Protein AF-A0A6I9NAA8-F1 (afdb_monomer)

Sequence (314 aa):
DLSTSPPSAEHFFQFVTSAYVTLFAVTACGLDSVDQRPSDFPHQASAQMDWLRDLAHRLVDLVWMPPSQEDINMAAAAAAAEQSDGEKRNIFPFCYCREEKPGERLVRCCSNLCPRIWFHESCVQTRTLSDQDQDQDRFCGPDCGSDGTYAYCQCKERRGGQMVQCGLMERCRKHEWYHRACLTDAQQSNNQHTTWFCSSSCSMGGGGEEDFLLNYTKTVLWEGLNHLARRDAIQEGDGDAMTDFWRTDMVLLWSREHLQLFNSSHQLITGIEGFYPERVRQDMKWNRVLNLQGTSGGNVSLDLLTELMINEFK

Structure (mmCIF, N/CA/C/O backbone):
data_AF-A0A6I9NAA8-F1
#
_entry.id   AF-A0A6I9NAA8-F1
#
loop_
_atom_site.group_PDB
_atom_site.id
_atom_site.type_symbol
_atom_site.label_atom_id
_atom_site.label_alt_id
_atom_site.label_comp_id
_atom_site.label_asym_id
_atom_site.label_entity_id
_atom_site.label_seq_id
_atom_site.pdbx_PDB_ins_code
_atom_site.Cartn_x
_atom_site.Cartn_y
_atom_site.Cartn_z
_atom_site.occupancy
_atom_site.B_iso_or_equiv
_atom_site.auth_seq_id
_atom_site.auth_comp_id
_atom_site.auth_asym_id
_atom_site.auth_atom_id
_atom_site.pdbx_PDB_model_num
ATOM 1 N N . ASP A 1 1 ? -5.771 44.738 6.437 1.00 38.62 1 ASP A N 1
ATOM 2 C CA . ASP A 1 1 ? -6.319 43.475 6.965 1.00 38.62 1 ASP A CA 1
ATOM 3 C C . ASP A 1 1 ? -5.882 42.279 6.139 1.00 38.62 1 ASP A C 1
ATOM 5 O O . ASP A 1 1 ? -6.562 41.894 5.204 1.00 38.62 1 ASP A O 1
ATOM 9 N N . LEU A 1 2 ? -4.717 41.713 6.458 1.00 43.72 2 LEU A N 1
ATOM 10 C CA . LEU A 1 2 ? -4.269 40.405 5.965 1.00 43.72 2 LEU A CA 1
ATOM 11 C C . LEU A 1 2 ? -3.612 39.685 7.144 1.00 43.72 2 LEU A C 1
ATOM 13 O O . LEU A 1 2 ? -2.396 39.594 7.260 1.00 43.72 2 LEU A O 1
ATOM 17 N N . SER A 1 3 ? -4.456 39.239 8.070 1.00 41.41 3 SER A N 1
ATOM 18 C CA . SER A 1 3 ? -4.092 38.240 9.069 1.00 41.41 3 SER A CA 1
ATOM 19 C C . SER A 1 3 ? -4.252 36.864 8.423 1.00 41.41 3 SER A C 1
ATOM 21 O O . SER A 1 3 ? -5.207 36.147 8.711 1.00 41.41 3 SER A O 1
ATOM 23 N N . THR A 1 4 ? -3.367 36.504 7.496 1.00 47.28 4 THR A N 1
ATOM 24 C CA . THR A 1 4 ? -3.248 35.104 7.081 1.00 47.28 4 THR A CA 1
ATOM 25 C C . THR A 1 4 ? -2.377 34.419 8.117 1.00 47.28 4 THR A C 1
ATOM 27 O O . THR A 1 4 ? -1.154 34.580 8.112 1.00 47.28 4 THR A O 1
ATOM 30 N N . SER A 1 5 ? -3.013 33.698 9.038 1.00 50.47 5 SER A N 1
ATOM 31 C CA . SER A 1 5 ? -2.327 32.664 9.804 1.00 50.47 5 SER A CA 1
ATOM 32 C C . SER A 1 5 ? -1.532 31.782 8.831 1.00 50.47 5 SER A C 1
ATOM 34 O O . SER A 1 5 ? -1.990 31.552 7.705 1.00 50.47 5 SER A O 1
ATOM 36 N N . PRO A 1 6 ? -0.330 31.315 9.210 1.00 50.69 6 PRO A N 1
ATOM 37 C CA . PRO A 1 6 ? 0.402 30.378 8.371 1.00 50.69 6 PRO A CA 1
ATOM 38 C C . PRO A 1 6 ? -0.511 29.183 8.055 1.00 50.69 6 PRO A C 1
ATOM 40 O O . PRO A 1 6 ? -1.273 28.766 8.936 1.00 50.69 6 PRO A O 1
ATOM 43 N N . PRO A 1 7 ? -0.484 28.646 6.819 1.00 60.38 7 PRO A N 1
ATOM 44 C CA . PRO A 1 7 ? -1.253 27.453 6.504 1.00 60.38 7 PRO A CA 1
ATOM 45 C C . PRO A 1 7 ? -0.892 26.375 7.524 1.00 60.38 7 PRO A C 1
ATOM 47 O O . PRO A 1 7 ? 0.287 26.129 7.784 1.00 60.38 7 PRO A O 1
ATOM 50 N N . SER A 1 8 ? -1.910 25.770 8.142 1.00 72.81 8 SER A N 1
ATOM 51 C CA . SER A 1 8 ? -1.703 24.663 9.078 1.00 72.81 8 SER A CA 1
ATOM 52 C C . SER A 1 8 ? -0.835 23.588 8.417 1.00 72.81 8 SER A C 1
ATOM 54 O O . SER A 1 8 ? -0.935 23.398 7.200 1.00 72.81 8 SER A O 1
ATOM 56 N N . ALA A 1 9 ? -0.047 22.850 9.200 1.00 72.06 9 ALA A N 1
ATOM 57 C CA . ALA A 1 9 ? 0.767 21.748 8.683 1.00 72.06 9 ALA A CA 1
ATOM 58 C C . ALA A 1 9 ? -0.052 20.779 7.804 1.00 72.06 9 ALA A C 1
ATOM 60 O O . ALA A 1 9 ? 0.432 20.327 6.771 1.00 72.06 9 ALA A O 1
ATOM 61 N N . GLU A 1 10 ? -1.323 20.549 8.145 1.00 72.06 10 GLU A N 1
ATOM 62 C CA . GLU A 1 10 ? -2.244 19.723 7.360 1.00 72.06 10 GLU A CA 1
ATOM 63 C C . GLU A 1 10 ? -2.454 20.243 5.925 1.00 72.06 10 GLU A C 1
ATOM 65 O O . GLU A 1 10 ? -2.307 19.489 4.963 1.00 72.06 10 GLU A O 1
ATOM 70 N N . HIS A 1 11 ? -2.739 21.538 5.757 1.00 78.81 11 HIS A N 1
ATOM 71 C CA . HIS A 1 11 ? -2.879 22.167 4.437 1.00 78.81 11 HIS A CA 1
ATOM 72 C C . HIS A 1 11 ? -1.606 22.043 3.597 1.00 78.81 11 HIS A C 1
ATOM 74 O O . HIS A 1 11 ? -1.681 21.805 2.390 1.00 78.81 11 HIS A O 1
ATOM 80 N N . PHE A 1 12 ? -0.440 22.175 4.230 1.00 80.44 12 PHE A N 1
ATOM 81 C CA . PHE A 1 12 ? 0.835 21.983 3.550 1.00 80.44 12 PHE A CA 1
ATOM 82 C C . PHE A 1 12 ? 0.994 20.538 3.057 1.00 80.44 12 PHE A C 1
ATOM 84 O O . PHE A 1 12 ? 1.295 20.328 1.883 1.00 80.44 12 PHE A O 1
ATOM 91 N N . PHE A 1 13 ? 0.715 19.541 3.903 1.00 80.56 13 PHE A N 1
ATOM 92 C CA . PHE A 1 13 ? 0.798 18.132 3.510 1.00 80.56 13 PHE A CA 1
ATOM 93 C C . PHE A 1 13 ? -0.169 17.778 2.379 1.00 80.56 13 PHE A C 1
ATOM 95 O O . PHE A 1 13 ? 0.237 17.121 1.420 1.00 80.56 13 PHE A O 1
ATOM 102 N N . GLN A 1 14 ? -1.417 18.249 2.427 1.00 85.94 14 GLN A N 1
ATOM 103 C CA . GLN A 1 14 ? -2.390 18.019 1.352 1.00 85.94 14 GLN A CA 1
ATOM 104 C C . GLN A 1 14 ? -1.929 18.621 0.020 1.00 85.94 14 GLN A C 1
ATOM 106 O O . GLN A 1 14 ? -2.015 17.967 -1.025 1.00 85.94 14 GLN A O 1
ATOM 111 N N . PHE A 1 15 ? -1.412 19.851 0.058 1.00 88.44 15 PHE A N 1
ATOM 112 C CA . PHE A 1 15 ? -0.891 20.531 -1.123 1.00 88.44 15 PHE A CA 1
ATOM 113 C C . PHE A 1 15 ? 0.292 19.769 -1.730 1.00 88.44 15 PHE A C 1
ATOM 115 O O . PHE A 1 15 ? 0.270 19.444 -2.917 1.00 88.44 15 PHE A O 1
ATOM 122 N N . VAL A 1 16 ? 1.291 19.431 -0.911 1.00 89.06 16 VAL A N 1
ATOM 123 C CA . VAL A 1 16 ? 2.499 18.719 -1.355 1.00 89.06 16 VAL A CA 1
ATOM 124 C C . VAL A 1 16 ? 2.153 17.338 -1.916 1.00 89.06 16 VAL A C 1
ATOM 126 O O . VAL A 1 16 ? 2.654 16.964 -2.975 1.00 89.06 16 VAL A O 1
ATOM 129 N N . THR A 1 17 ? 1.246 16.611 -1.260 1.00 91.62 17 THR A N 1
ATOM 130 C CA . THR A 1 17 ? 0.753 15.306 -1.730 1.00 91.62 17 THR A CA 1
ATOM 131 C C . THR A 1 17 ? 0.116 15.438 -3.110 1.00 91.62 17 THR A C 1
ATOM 133 O O . THR A 1 17 ? 0.511 14.741 -4.041 1.00 91.62 17 THR A O 1
ATOM 136 N N . SER A 1 18 ? -0.806 16.389 -3.278 1.00 91.44 18 SER A N 1
ATOM 137 C CA . SER A 1 18 ? -1.503 16.617 -4.552 1.00 91.44 18 SER A CA 1
ATOM 138 C C . SER A 1 18 ? -0.539 17.018 -5.673 1.00 91.44 18 SER A C 1
ATOM 140 O O . SER A 1 18 ? -0.644 16.520 -6.797 1.00 91.44 18 SER A O 1
ATOM 142 N N . ALA A 1 19 ? 0.435 17.880 -5.364 1.00 90.75 19 ALA A N 1
ATOM 143 C CA . ALA A 1 19 ? 1.457 18.310 -6.311 1.00 90.75 19 ALA A CA 1
ATOM 144 C C . ALA A 1 19 ? 2.324 17.132 -6.783 1.00 90.75 19 ALA A C 1
ATOM 146 O O . ALA A 1 19 ? 2.513 16.959 -7.988 1.00 90.75 19 ALA A O 1
ATOM 147 N N . TYR A 1 20 ? 2.800 16.285 -5.865 1.00 91.75 20 TYR A N 1
ATOM 148 C CA . TYR A 1 20 ? 3.614 15.129 -6.237 1.00 91.75 20 TYR A CA 1
ATOM 149 C C . TYR A 1 20 ? 2.817 14.046 -6.966 1.00 91.75 20 TYR A C 1
ATOM 151 O O . TYR A 1 20 ? 3.324 13.521 -7.954 1.00 91.75 20 TYR A O 1
ATOM 159 N N . VAL A 1 21 ? 1.573 13.748 -6.566 1.00 92.50 21 VAL A N 1
ATOM 160 C CA . VAL A 1 21 ? 0.697 12.833 -7.329 1.00 92.50 21 VAL A CA 1
ATOM 161 C C . VAL A 1 21 ? 0.557 13.316 -8.769 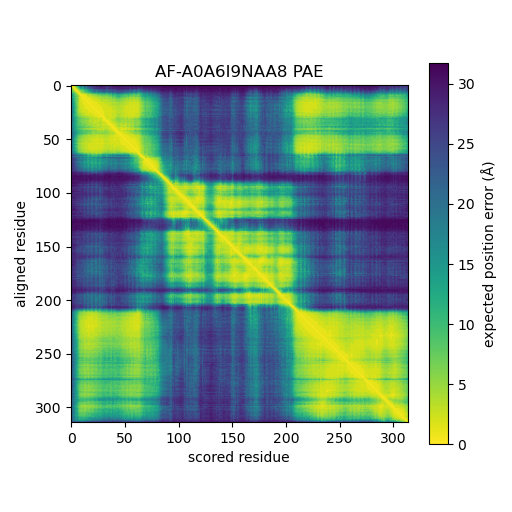1.00 92.50 21 VAL A C 1
ATOM 163 O O . VAL A 1 21 ? 0.739 12.534 -9.699 1.00 92.50 21 VAL A O 1
ATOM 166 N N . THR A 1 22 ? 0.293 14.611 -8.954 1.00 91.62 22 THR A N 1
ATOM 167 C CA . THR A 1 22 ? 0.149 15.217 -10.283 1.00 91.62 22 THR A CA 1
ATOM 168 C C . THR A 1 22 ? 1.438 15.090 -11.090 1.00 91.62 22 THR A C 1
ATOM 170 O O . THR A 1 22 ? 1.409 14.636 -12.232 1.00 91.62 22 THR A O 1
ATOM 173 N N . LEU A 1 23 ? 2.583 15.430 -10.490 1.00 90.12 23 LEU A N 1
ATOM 174 C CA . LEU A 1 23 ? 3.886 15.333 -11.145 1.00 90.12 23 LEU A CA 1
ATOM 175 C C . LEU A 1 23 ? 4.210 13.894 -11.569 1.00 90.12 23 LEU A C 1
ATOM 177 O O . LEU A 1 23 ? 4.634 13.662 -12.704 1.00 90.12 23 LEU A O 1
ATOM 181 N N . PHE A 1 24 ? 3.987 12.917 -10.687 1.00 88.06 24 PHE A N 1
ATOM 182 C CA . PHE A 1 24 ? 4.217 11.514 -11.016 1.00 88.06 24 PHE A CA 1
ATOM 183 C C . PHE A 1 24 ? 3.233 11.002 -12.068 1.00 88.06 24 PHE A C 1
ATOM 185 O O . PHE A 1 24 ? 3.651 10.246 -12.940 1.00 88.06 24 PHE A O 1
ATOM 192 N N . ALA A 1 25 ? 1.968 11.431 -12.047 1.00 90.81 25 ALA A N 1
ATOM 193 C CA . ALA A 1 25 ? 0.978 11.068 -13.060 1.00 90.81 25 ALA A CA 1
ATOM 194 C C . ALA A 1 25 ? 1.369 11.589 -14.451 1.00 90.81 25 ALA A C 1
ATOM 196 O O . ALA A 1 25 ? 1.391 10.814 -15.408 1.00 90.81 25 ALA A O 1
ATOM 197 N N . VAL A 1 26 ? 1.742 12.870 -14.546 1.00 90.19 26 VAL A N 1
ATOM 198 C CA . VAL A 1 26 ? 2.251 13.510 -15.772 1.00 90.19 26 VAL A CA 1
ATOM 199 C C . VAL A 1 26 ? 3.464 12.748 -16.301 1.00 90.19 26 VAL A C 1
ATOM 201 O O . VAL A 1 26 ? 3.481 12.336 -17.459 1.00 90.19 26 VAL A O 1
ATOM 204 N N . THR A 1 27 ? 4.430 12.464 -15.425 1.00 87.25 27 THR A N 1
ATOM 205 C CA . THR A 1 27 ? 5.656 11.738 -15.787 1.00 87.25 27 THR A CA 1
ATOM 206 C C . THR A 1 27 ? 5.359 10.304 -16.239 1.00 87.25 27 THR A C 1
ATOM 208 O O . THR A 1 27 ? 5.869 9.858 -17.264 1.00 87.25 27 THR A O 1
ATOM 211 N N . ALA A 1 28 ? 4.508 9.571 -15.513 1.00 85.50 28 ALA A N 1
ATOM 212 C CA . ALA A 1 28 ? 4.151 8.184 -15.822 1.00 85.50 28 ALA A CA 1
ATOM 213 C C . ALA A 1 28 ? 3.353 8.047 -17.127 1.00 85.50 28 ALA A C 1
ATOM 215 O O . ALA A 1 28 ? 3.417 7.002 -17.777 1.00 85.50 28 ALA A O 1
ATOM 216 N N . CYS A 1 29 ? 2.617 9.092 -17.510 1.00 87.50 29 CYS A N 1
ATOM 217 C CA . CYS A 1 29 ? 1.882 9.159 -18.770 1.00 87.50 29 CYS A CA 1
ATOM 218 C C . CYS A 1 29 ? 2.709 9.759 -19.921 1.00 87.50 29 CYS A C 1
ATOM 220 O O . CYS A 1 29 ? 2.204 9.840 -21.038 1.00 87.50 29 CYS A O 1
ATOM 222 N N . GLY A 1 30 ? 3.958 10.174 -19.672 1.00 86.81 30 GLY A N 1
ATOM 223 C CA . GLY A 1 30 ? 4.818 10.801 -20.680 1.00 86.81 30 GLY A CA 1
ATOM 224 C C . GLY A 1 30 ? 4.271 12.134 -21.198 1.00 86.81 30 GLY A C 1
ATOM 225 O O . GLY A 1 30 ? 4.384 12.411 -22.388 1.00 86.81 30 GLY A O 1
ATOM 226 N N . LEU A 1 31 ? 3.625 12.912 -20.327 1.00 90.94 31 LEU A N 1
ATOM 227 C CA . LEU A 1 31 ? 3.036 14.208 -20.658 1.00 90.94 31 LEU A CA 1
ATOM 228 C C . LEU A 1 31 ? 4.024 15.342 -20.367 1.00 90.94 31 LEU A C 1
ATOM 230 O O . LEU A 1 31 ? 4.749 15.300 -19.374 1.00 90.94 31 LEU A O 1
ATOM 234 N N . ASP A 1 32 ? 3.985 16.393 -21.183 1.00 88.81 32 ASP A N 1
ATOM 235 C CA . ASP A 1 32 ? 4.798 17.604 -20.989 1.00 88.81 32 ASP A CA 1
ATOM 236 C C . ASP A 1 32 ? 4.058 18.685 -20.178 1.00 88.81 32 ASP A C 1
ATOM 238 O O . ASP A 1 32 ? 4.654 19.671 -19.743 1.00 88.81 32 ASP A O 1
ATOM 242 N N . SER A 1 33 ? 2.742 18.535 -19.994 1.00 89.50 33 SER A N 1
ATOM 243 C CA . SER A 1 33 ? 1.898 19.459 -19.230 1.00 89.50 33 SER A CA 1
ATOM 244 C C . SER A 1 33 ? 0.717 18.735 -18.582 1.00 89.50 33 SER A C 1
ATOM 246 O O . SER A 1 33 ? 0.213 17.746 -19.112 1.00 89.50 33 SER A O 1
ATOM 248 N N . VAL A 1 34 ? 0.235 19.282 -17.462 1.00 87.56 34 VAL A N 1
ATOM 249 C CA . VAL A 1 34 ? -0.991 18.847 -16.768 1.00 87.56 34 VAL A CA 1
ATOM 250 C C . VAL A 1 34 ? -2.260 19.035 -17.605 1.00 87.56 34 VAL A C 1
ATOM 252 O O . VAL A 1 34 ? -3.257 18.365 -17.356 1.00 87.56 34 VAL A O 1
ATOM 255 N N . ASP A 1 35 ? -2.222 19.912 -18.612 1.00 89.56 35 ASP A N 1
ATOM 256 C CA . ASP A 1 35 ? -3.358 20.176 -19.504 1.00 89.56 35 ASP A CA 1
ATOM 257 C C . ASP A 1 35 ? -3.458 19.159 -20.654 1.00 89.56 35 ASP A C 1
ATOM 259 O O . ASP A 1 35 ? -4.431 19.152 -21.414 1.00 89.56 35 ASP A O 1
ATOM 263 N N . GLN A 1 36 ? -2.439 18.311 -20.826 1.00 89.69 36 GLN A N 1
ATOM 264 C CA . GLN A 1 36 ? -2.418 17.306 -21.881 1.00 89.69 36 GLN A CA 1
ATOM 265 C C . GLN A 1 36 ? -3.198 16.058 -21.467 1.00 89.69 36 GLN A C 1
ATOM 267 O O . GLN A 1 36 ? -3.107 15.569 -20.344 1.00 89.69 36 GLN A O 1
ATOM 272 N N . ARG A 1 37 ? -3.947 15.499 -22.420 1.00 87.19 37 ARG A N 1
ATOM 273 C CA . ARG A 1 37 ? -4.646 14.225 -22.246 1.00 87.19 37 ARG A CA 1
ATOM 274 C C . ARG A 1 37 ? -3.739 13.071 -22.702 1.00 87.19 37 ARG A C 1
ATOM 276 O O . ARG A 1 37 ? -3.234 13.146 -23.824 1.00 87.19 37 ARG A O 1
ATOM 283 N N . PRO A 1 38 ? -3.589 11.992 -21.908 1.00 90.19 38 PRO A N 1
ATOM 284 C CA . PRO A 1 38 ? -2.891 10.784 -22.344 1.00 90.19 38 PRO A CA 1
ATOM 285 C C . PRO A 1 38 ? -3.499 10.220 -23.628 1.00 90.19 38 PRO A C 1
ATOM 287 O O . PRO A 1 38 ? -4.723 10.181 -23.788 1.00 90.19 38 PRO A O 1
ATOM 290 N N . SER A 1 39 ? -2.642 9.786 -24.550 1.00 86.75 39 SER A N 1
ATOM 291 C CA . SER A 1 39 ? -3.057 9.283 -25.866 1.00 86.75 39 SER A CA 1
ATOM 292 C C . SER A 1 39 ? -3.857 7.980 -25.782 1.00 86.75 39 SER A C 1
ATOM 294 O O . SER A 1 39 ? -4.706 7.719 -26.633 1.00 86.75 39 SER A O 1
ATOM 296 N N . ASP A 1 40 ? -3.630 7.197 -24.733 1.00 88.94 40 ASP A N 1
ATOM 297 C CA . ASP A 1 40 ? -4.311 5.948 -24.407 1.00 88.94 40 ASP A CA 1
ATOM 298 C C . ASP A 1 40 ? -5.549 6.142 -23.510 1.00 88.94 40 ASP A C 1
ATOM 300 O O . ASP A 1 40 ? -6.229 5.164 -23.197 1.00 88.94 40 ASP A O 1
ATOM 304 N N . PHE A 1 41 ? -5.887 7.379 -23.111 1.00 91.31 41 PHE A N 1
ATOM 305 C CA . PHE A 1 41 ? -7.005 7.624 -22.197 1.00 91.31 41 PHE A CA 1
ATOM 306 C C . PHE A 1 41 ? -8.364 7.353 -22.876 1.00 91.31 41 PHE A C 1
ATOM 308 O O . PHE A 1 41 ? -8.753 8.088 -23.798 1.00 91.31 41 PHE A O 1
ATOM 315 N N . PRO A 1 42 ? -9.146 6.363 -22.404 1.00 92.12 42 PRO A N 1
ATOM 316 C CA . PRO A 1 42 ? -10.317 5.869 -23.120 1.00 92.12 42 PRO A CA 1
ATOM 317 C C . PRO A 1 42 ? -11.468 6.883 -23.200 1.00 92.12 42 PRO A C 1
ATOM 319 O O . PRO A 1 42 ? -11.577 7.838 -22.429 1.00 92.12 42 PRO A O 1
ATOM 322 N N . HIS A 1 43 ? -12.372 6.680 -24.161 1.00 90.81 43 HIS A N 1
ATOM 323 C CA . HIS A 1 43 ? -13.532 7.559 -24.375 1.00 90.81 43 HIS A CA 1
ATOM 324 C C . HIS A 1 43 ? -14.773 7.162 -23.561 1.00 90.81 43 HIS A C 1
ATOM 326 O O . HIS A 1 43 ? -15.630 8.006 -23.319 1.00 90.81 43 HIS A O 1
ATOM 332 N N . GLN A 1 44 ? -14.885 5.895 -23.154 1.00 93.44 44 GLN A N 1
ATOM 333 C CA . GLN A 1 44 ? -16.037 5.379 -22.410 1.00 93.44 44 GLN A CA 1
ATOM 334 C C . GLN A 1 44 ? -15.828 5.537 -20.902 1.00 93.44 44 GLN A C 1
ATOM 336 O O . GLN A 1 44 ? -14.766 5.187 -20.397 1.00 93.44 44 GLN A O 1
ATOM 341 N N . ALA A 1 45 ? -16.853 6.000 -20.181 1.00 90.19 45 ALA A N 1
ATOM 342 C CA . ALA A 1 45 ? -16.758 6.316 -18.752 1.00 90.19 45 ALA A CA 1
ATOM 343 C C . ALA A 1 45 ? -16.336 5.122 -17.871 1.00 90.19 45 ALA A C 1
ATOM 345 O O . ALA A 1 45 ? -15.532 5.292 -16.960 1.00 90.19 45 ALA A O 1
ATOM 346 N N . SER A 1 46 ? -16.820 3.908 -18.155 1.00 87.38 46 SER A N 1
ATOM 347 C CA . SER A 1 46 ? -16.404 2.700 -17.423 1.00 87.38 46 SER A CA 1
ATOM 348 C C . SER A 1 46 ? -14.911 2.412 -17.605 1.00 87.38 46 SER A C 1
ATOM 350 O O . SER A 1 46 ? -14.187 2.278 -16.626 1.00 87.38 46 SER A O 1
ATOM 352 N N . ALA A 1 47 ? -14.432 2.428 -18.852 1.00 90.75 47 ALA A N 1
ATOM 353 C CA . ALA A 1 47 ? -13.021 2.222 -19.170 1.00 90.75 47 ALA A CA 1
ATOM 354 C C . ALA A 1 47 ? -12.119 3.344 -18.624 1.00 90.75 47 ALA A C 1
ATOM 356 O O . ALA A 1 47 ? -10.960 3.098 -18.306 1.00 90.75 47 ALA A O 1
ATOM 357 N N . GLN A 1 48 ? -12.633 4.573 -18.489 1.00 93.12 48 GLN A N 1
ATOM 358 C CA . GLN A 1 48 ? -11.901 5.683 -17.863 1.00 93.12 48 GLN A CA 1
ATOM 359 C C . GLN A 1 48 ? -11.638 5.423 -16.384 1.00 93.12 48 GLN A C 1
ATOM 361 O O . GLN A 1 48 ? -10.531 5.681 -15.919 1.00 93.12 48 GLN A O 1
ATOM 366 N N . MET A 1 49 ? -12.622 4.889 -15.658 1.00 91.56 49 MET A N 1
ATOM 367 C CA . MET A 1 49 ? -12.450 4.548 -14.245 1.00 91.56 49 MET A CA 1
ATOM 368 C C . MET A 1 49 ? -11.438 3.422 -14.047 1.00 91.56 49 MET A C 1
ATOM 370 O O . MET A 1 49 ? -10.637 3.491 -13.117 1.00 91.56 49 MET A O 1
ATOM 374 N N . ASP A 1 50 ? -11.441 2.418 -14.923 1.00 91.19 50 ASP A N 1
ATOM 375 C CA . ASP A 1 50 ? -10.457 1.334 -14.873 1.00 91.19 50 ASP A CA 1
ATOM 376 C C . ASP A 1 50 ? -9.049 1.850 -15.208 1.00 91.19 50 ASP A C 1
ATOM 378 O O . ASP A 1 50 ? -8.108 1.594 -14.463 1.00 91.19 50 ASP A O 1
ATOM 382 N N . TRP A 1 51 ? -8.913 2.692 -16.239 1.00 93.12 51 TRP A N 1
ATOM 383 C CA . TRP A 1 51 ? -7.634 3.320 -16.586 1.00 93.12 51 TRP A CA 1
ATOM 384 C C . TRP A 1 51 ? -7.082 4.194 -15.447 1.00 93.12 51 TRP A C 1
ATOM 386 O O . TRP A 1 51 ? -5.894 4.135 -15.128 1.00 93.12 51 TRP A O 1
ATOM 396 N N . LEU A 1 52 ? -7.941 4.990 -14.797 1.00 92.38 52 LEU A N 1
ATOM 397 C CA . LEU A 1 52 ? -7.552 5.816 -13.649 1.00 92.38 52 LEU A CA 1
ATOM 398 C C . LEU A 1 52 ? -7.137 4.959 -12.453 1.00 92.38 52 LEU A C 1
ATOM 400 O O . LEU A 1 52 ? -6.182 5.309 -11.760 1.00 92.38 52 LEU A O 1
ATOM 404 N N . ARG A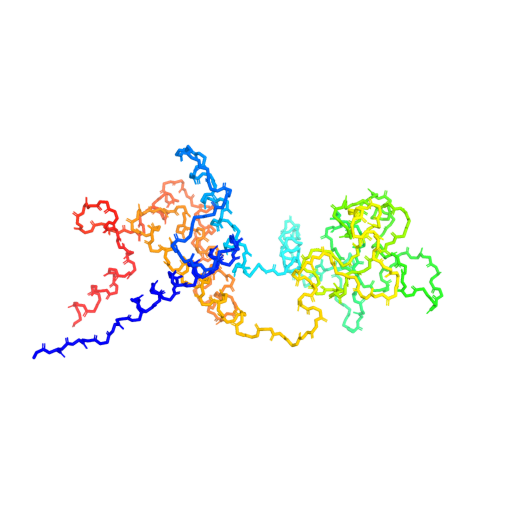 1 53 ? -7.814 3.830 -12.229 1.00 90.75 53 ARG A N 1
ATOM 405 C CA . ARG A 1 53 ? -7.451 2.866 -11.187 1.00 90.75 53 ARG A CA 1
ATOM 406 C C . ARG A 1 53 ? -6.081 2.250 -11.454 1.00 90.75 53 ARG A C 1
ATOM 408 O O . ARG A 1 53 ? -5.257 2.199 -10.547 1.00 90.75 53 ARG A O 1
ATOM 415 N N . ASP A 1 54 ? -5.806 1.861 -12.694 1.00 88.75 54 ASP A N 1
ATOM 416 C CA . ASP A 1 54 ? -4.508 1.310 -13.089 1.00 88.75 54 ASP A CA 1
ATOM 417 C C . ASP A 1 54 ? -3.384 2.345 -12.977 1.00 88.75 54 ASP A C 1
ATOM 419 O O . ASP A 1 54 ? -2.269 2.026 -12.555 1.00 88.75 54 ASP A O 1
ATOM 423 N N . LEU A 1 55 ? -3.654 3.610 -13.316 1.00 90.44 55 LEU A N 1
ATOM 424 C CA . LEU A 1 55 ? -2.714 4.697 -13.057 1.00 90.44 55 LEU A CA 1
ATOM 425 C C . LEU A 1 55 ? -2.476 4.872 -11.552 1.00 90.44 55 LEU A C 1
ATOM 427 O O . LEU A 1 55 ? -1.321 4.921 -11.137 1.00 90.44 55 LEU A O 1
ATOM 431 N N . ALA A 1 56 ? -3.533 4.918 -10.740 1.00 90.88 56 ALA A N 1
ATOM 432 C CA . ALA A 1 56 ? -3.417 5.049 -9.290 1.00 90.88 56 ALA A CA 1
ATOM 433 C C . ALA A 1 56 ? -2.586 3.908 -8.679 1.00 90.88 56 ALA A C 1
ATOM 435 O O . ALA A 1 56 ? -1.671 4.185 -7.907 1.00 90.88 56 ALA A O 1
ATOM 436 N N . HIS A 1 57 ? -2.816 2.654 -9.085 1.00 85.94 57 HIS A N 1
ATOM 437 C CA . HIS A 1 57 ? -2.004 1.514 -8.649 1.00 85.94 57 HIS A CA 1
ATOM 438 C C . HIS A 1 57 ? -0.527 1.687 -9.010 1.00 85.94 57 HIS A C 1
ATOM 440 O O . HIS A 1 57 ? 0.328 1.552 -8.141 1.00 85.94 57 HIS A O 1
ATOM 446 N N . ARG A 1 58 ? -0.211 2.080 -10.252 1.00 84.38 58 ARG A N 1
ATOM 447 C CA . ARG A 1 58 ? 1.182 2.329 -10.665 1.00 84.38 58 ARG A CA 1
ATOM 448 C C . ARG A 1 58 ? 1.850 3.439 -9.854 1.00 84.38 58 ARG A C 1
ATOM 450 O O . ARG A 1 58 ? 3.044 3.351 -9.570 1.00 84.38 58 ARG A O 1
ATOM 457 N N . LEU A 1 59 ? 1.107 4.490 -9.508 1.00 88.44 59 LEU A N 1
ATOM 458 C CA . LEU A 1 59 ? 1.614 5.587 -8.683 1.00 88.44 59 LEU A CA 1
ATOM 459 C C . LEU A 1 59 ? 1.870 5.134 -7.246 1.00 88.44 59 LEU A C 1
ATOM 461 O O . LEU A 1 59 ? 2.918 5.462 -6.693 1.00 88.44 59 LEU A O 1
ATOM 465 N N . VAL A 1 60 ? 0.956 4.352 -6.669 1.00 87.38 60 VAL A N 1
ATOM 466 C CA . VAL A 1 60 ? 1.142 3.755 -5.341 1.00 87.38 60 VAL A CA 1
ATOM 467 C C . VAL A 1 60 ? 2.344 2.812 -5.351 1.00 87.38 60 VAL A C 1
ATOM 469 O O . VAL A 1 60 ? 3.224 2.979 -4.517 1.00 87.38 60 VAL A O 1
ATOM 472 N N . ASP A 1 61 ? 2.472 1.920 -6.334 1.00 82.81 61 ASP A N 1
ATOM 473 C CA . ASP A 1 61 ? 3.619 1.007 -6.472 1.00 82.81 61 ASP A CA 1
ATOM 474 C C . ASP A 1 61 ? 4.961 1.743 -6.609 1.00 82.81 61 ASP A C 1
ATOM 476 O O . ASP A 1 61 ? 6.011 1.246 -6.192 1.00 82.81 61 ASP A O 1
ATOM 480 N N . LEU A 1 62 ? 4.950 2.938 -7.206 1.00 81.69 62 LEU A N 1
ATOM 481 C CA . LEU A 1 62 ? 6.150 3.751 -7.369 1.00 81.69 62 LEU A CA 1
ATOM 482 C C . LEU A 1 62 ? 6.667 4.296 -6.031 1.00 81.69 62 LEU A C 1
ATOM 484 O O . LEU A 1 62 ? 7.891 4.393 -5.852 1.00 81.69 62 LEU A O 1
ATOM 488 N N . VAL A 1 63 ? 5.756 4.693 -5.141 1.00 84.50 63 VAL A N 1
ATOM 489 C CA . VAL A 1 63 ? 6.072 5.343 -3.857 1.00 84.50 63 VAL A CA 1
ATOM 490 C C . VAL A 1 63 ? 6.068 4.381 -2.682 1.00 84.50 63 VAL A C 1
ATOM 492 O O . VAL A 1 63 ? 6.745 4.642 -1.691 1.00 84.50 63 VAL A O 1
ATOM 495 N N . TRP A 1 64 ? 5.351 3.265 -2.803 1.00 79.88 64 TRP A N 1
ATOM 496 C CA . TRP A 1 64 ? 5.354 2.193 -1.827 1.00 79.88 64 TRP A CA 1
ATOM 497 C C . TRP A 1 64 ? 6.782 1.674 -1.677 1.00 79.88 64 TRP A C 1
ATOM 499 O O . TRP A 1 64 ? 7.464 1.317 -2.646 1.00 79.88 64 TRP A O 1
ATOM 509 N N . MET A 1 65 ? 7.253 1.671 -0.436 1.00 68.81 65 MET A N 1
ATOM 510 C CA . MET A 1 65 ? 8.544 1.117 -0.059 1.00 68.81 65 MET A CA 1
ATOM 511 C C . MET A 1 65 ? 8.277 -0.221 0.630 1.00 68.81 65 MET A C 1
ATOM 513 O O . MET A 1 65 ? 8.203 -0.252 1.858 1.00 68.81 65 MET A O 1
ATOM 517 N N . PRO A 1 66 ? 8.050 -1.315 -0.131 1.00 60.75 66 PRO A N 1
ATOM 518 C CA . PRO A 1 66 ? 7.764 -2.601 0.482 1.00 60.75 66 PRO A CA 1
ATOM 519 C C . PRO A 1 66 ? 8.943 -3.015 1.369 1.00 60.75 66 PRO A C 1
ATOM 521 O O . PRO A 1 66 ? 10.096 -2.772 0.984 1.00 60.75 66 PRO A O 1
ATOM 524 N N . PRO A 1 67 ? 8.682 -3.672 2.515 1.00 58.41 67 PRO A N 1
ATOM 525 C CA . PRO A 1 67 ? 9.739 -4.363 3.239 1.00 58.41 67 PRO A CA 1
ATOM 526 C C . PRO A 1 67 ? 10.432 -5.342 2.289 1.00 58.41 67 PRO A C 1
ATOM 528 O O . PRO A 1 67 ? 9.823 -5.835 1.328 1.00 58.41 67 PRO A O 1
ATOM 531 N N . SER A 1 68 ? 11.721 -5.595 2.512 1.00 52.12 68 SER A N 1
ATOM 532 C CA . SER A 1 68 ? 12.467 -6.465 1.610 1.00 52.12 68 SER A CA 1
ATOM 533 C C . SER A 1 68 ? 11.815 -7.855 1.573 1.00 52.12 68 SER A C 1
ATOM 535 O O . SER A 1 68 ? 11.249 -8.328 2.560 1.00 52.12 68 SER A O 1
ATOM 537 N N . GLN A 1 69 ? 11.878 -8.539 0.426 1.00 49.03 69 GLN A N 1
ATOM 538 C CA . GLN A 1 69 ? 11.345 -9.905 0.323 1.00 49.03 69 GLN A CA 1
ATOM 539 C C . GLN A 1 69 ? 12.007 -10.842 1.349 1.00 49.03 69 GLN A C 1
ATOM 541 O O . GLN A 1 69 ? 11.407 -11.824 1.778 1.00 49.03 69 GLN A O 1
ATOM 546 N N . GLU A 1 70 ? 13.238 -10.526 1.747 1.00 51.50 70 GLU A N 1
ATOM 547 C CA . GLU A 1 70 ? 13.962 -11.190 2.823 1.00 51.50 70 GLU A CA 1
ATOM 548 C C . GLU A 1 70 ? 13.254 -11.038 4.175 1.00 51.50 70 GLU A C 1
ATOM 550 O O . GLU A 1 70 ? 12.972 -12.054 4.811 1.00 51.50 70 GLU A O 1
ATOM 555 N N . ASP A 1 71 ? 12.867 -9.818 4.559 1.00 52.50 71 ASP A N 1
ATOM 556 C CA . ASP A 1 71 ? 12.123 -9.550 5.799 1.00 52.50 71 ASP A CA 1
ATOM 557 C C . ASP A 1 71 ? 10.759 -10.252 5.809 1.00 52.50 71 ASP A C 1
ATOM 559 O O . ASP A 1 71 ? 10.367 -10.858 6.808 1.00 52.50 71 ASP A O 1
ATOM 563 N N . ILE A 1 72 ? 10.047 -10.229 4.675 1.00 53.88 72 ILE A N 1
ATOM 564 C CA . ILE A 1 72 ? 8.744 -10.897 4.525 1.00 53.88 72 ILE A CA 1
ATOM 565 C C . ILE A 1 72 ? 8.889 -12.407 4.742 1.00 53.88 72 ILE A C 1
ATOM 567 O O . ILE A 1 72 ? 8.120 -13.020 5.486 1.00 53.88 72 ILE A O 1
ATOM 571 N N . ASN A 1 73 ? 9.888 -13.019 4.107 1.00 51.38 73 ASN A N 1
ATOM 572 C CA . ASN A 1 73 ? 10.114 -14.453 4.225 1.00 51.38 73 ASN A CA 1
ATOM 573 C C . ASN A 1 73 ? 10.604 -14.844 5.627 1.00 51.38 73 ASN A C 1
ATOM 575 O O . ASN A 1 73 ? 10.228 -15.902 6.132 1.00 51.38 73 ASN A O 1
ATOM 579 N N . MET A 1 74 ? 11.406 -13.990 6.268 1.00 56.84 74 MET A N 1
ATOM 580 C CA . MET A 1 74 ? 11.852 -14.171 7.649 1.00 56.84 74 MET A CA 1
ATOM 581 C C . MET A 1 74 ? 10.663 -14.171 8.614 1.00 56.84 74 MET A C 1
ATOM 583 O O . MET A 1 74 ? 10.535 -15.086 9.429 1.00 56.84 74 MET A O 1
ATOM 587 N N . ALA A 1 75 ? 9.755 -13.201 8.474 1.00 58.97 75 ALA A N 1
ATOM 588 C CA . ALA A 1 75 ? 8.534 -13.128 9.270 1.00 58.97 75 ALA A CA 1
ATOM 589 C C . ALA A 1 75 ? 7.635 -14.359 9.053 1.00 58.97 75 ALA A C 1
ATOM 591 O O . ALA A 1 75 ? 7.143 -14.946 10.018 1.00 58.97 75 ALA A O 1
ATOM 592 N N . ALA A 1 76 ? 7.473 -14.808 7.804 1.00 58.09 76 ALA A N 1
ATOM 593 C CA . ALA A 1 76 ? 6.696 -16.006 7.484 1.00 58.09 76 ALA A CA 1
ATOM 594 C C . ALA A 1 76 ? 7.308 -17.287 8.086 1.00 58.09 76 ALA A C 1
ATOM 596 O O . ALA A 1 76 ? 6.587 -18.128 8.629 1.00 58.09 76 ALA A O 1
ATOM 597 N N . ALA A 1 77 ? 8.636 -17.430 8.036 1.00 57.97 77 ALA A N 1
ATOM 598 C CA . ALA A 1 77 ? 9.346 -18.567 8.617 1.00 57.97 77 ALA A CA 1
ATOM 599 C C . ALA A 1 77 ? 9.277 -18.581 10.155 1.00 57.97 77 ALA A C 1
ATOM 601 O O . ALA A 1 77 ? 9.155 -19.658 10.746 1.00 57.97 77 ALA A O 1
ATOM 602 N N . ALA A 1 78 ? 9.326 -17.407 10.795 1.00 58.78 78 ALA A N 1
ATOM 603 C CA . ALA A 1 78 ? 9.134 -17.262 12.237 1.00 58.78 78 ALA A CA 1
ATOM 604 C C . ALA A 1 78 ? 7.709 -17.670 12.652 1.00 58.78 78 ALA A C 1
ATOM 606 O O . ALA A 1 78 ? 7.548 -18.527 13.520 1.00 58.78 78 ALA A O 1
ATOM 607 N N . ALA A 1 79 ? 6.685 -17.167 11.956 1.00 58.19 79 ALA A N 1
ATOM 608 C CA . ALA A 1 79 ? 5.288 -17.517 12.220 1.00 58.19 79 ALA A CA 1
ATOM 609 C C . ALA A 1 79 ? 5.004 -19.022 12.039 1.00 58.19 79 ALA A C 1
ATOM 611 O O . ALA A 1 79 ? 4.258 -19.621 12.814 1.00 58.19 79 ALA A O 1
ATOM 612 N N . ALA A 1 80 ? 5.628 -19.663 11.045 1.00 58.22 80 ALA A N 1
ATOM 613 C CA . ALA A 1 80 ? 5.508 -21.106 10.833 1.00 58.22 80 ALA A CA 1
ATOM 614 C C . ALA A 1 80 ? 6.233 -21.940 11.909 1.00 58.22 80 ALA A C 1
ATOM 616 O O . ALA A 1 80 ? 5.850 -23.082 12.162 1.00 58.22 80 ALA A O 1
ATOM 617 N N . ALA A 1 81 ? 7.279 -21.397 12.543 1.00 55.06 81 ALA A N 1
ATOM 618 C CA . ALA A 1 81 ? 8.019 -22.079 13.604 1.00 55.06 81 ALA A CA 1
ATOM 619 C C . ALA A 1 81 ? 7.279 -22.063 14.954 1.00 55.06 81 ALA A C 1
ATOM 621 O O . ALA A 1 81 ? 7.392 -23.023 15.713 1.00 55.06 81 ALA A O 1
ATOM 622 N N . GLU A 1 82 ? 6.485 -21.026 15.236 1.00 52.59 82 GLU A N 1
ATOM 623 C CA . GLU A 1 82 ? 5.722 -20.901 16.490 1.00 52.59 82 GLU A CA 1
ATOM 624 C C . GLU A 1 82 ? 4.512 -21.8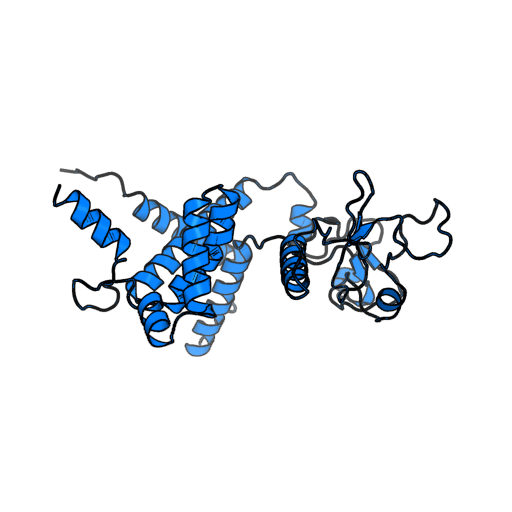50 16.583 1.00 52.59 82 GLU A C 1
ATOM 626 O O . GLU A 1 82 ? 4.000 -22.093 17.674 1.00 52.59 82 GLU A O 1
ATOM 631 N N . GLN A 1 83 ? 4.081 -22.456 15.470 1.00 51.12 83 GLN A N 1
ATOM 632 C CA . GLN A 1 83 ? 3.020 -23.474 15.471 1.00 51.12 83 GLN A CA 1
ATOM 633 C C . GLN A 1 83 ? 3.491 -24.852 15.973 1.00 51.12 83 GLN A C 1
ATOM 635 O O . GLN A 1 83 ? 2.665 -25.744 16.168 1.00 51.12 83 GLN A O 1
ATOM 640 N N . SER A 1 84 ? 4.795 -25.039 16.221 1.00 44.25 84 SER A N 1
ATOM 641 C CA . SER A 1 84 ? 5.338 -26.250 16.842 1.00 44.25 84 SER A CA 1
ATOM 642 C C . SER A 1 84 ? 5.902 -25.960 18.238 1.00 44.25 84 SER A C 1
ATOM 644 O O . SER A 1 84 ? 7.076 -25.643 18.382 1.00 44.25 84 SER A O 1
ATOM 646 N N . ASP A 1 85 ? 5.040 -26.123 19.239 1.00 41.28 85 ASP A N 1
ATOM 647 C CA . ASP A 1 85 ? 5.344 -26.551 20.612 1.00 41.28 85 ASP A CA 1
ATOM 648 C C . ASP A 1 85 ? 6.299 -25.691 21.484 1.00 41.28 85 ASP A C 1
ATOM 650 O O . ASP A 1 85 ? 7.523 -25.737 21.385 1.00 41.28 85 ASP A O 1
ATOM 654 N N . GLY A 1 86 ? 5.707 -24.964 22.439 1.00 44.97 86 GLY A N 1
ATOM 655 C CA . GLY A 1 86 ? 5.958 -25.158 23.879 1.00 44.97 86 GLY A CA 1
ATOM 656 C C . GLY A 1 86 ? 7.286 -24.755 24.538 1.00 44.97 86 GLY A C 1
ATOM 657 O O . GLY A 1 86 ? 7.287 -24.563 25.753 1.00 44.97 86 GLY A O 1
ATOM 658 N N . GLU A 1 87 ? 8.396 -24.566 23.827 1.00 42.84 87 GLU A N 1
ATOM 659 C CA . GLU A 1 87 ? 9.665 -24.152 24.447 1.00 42.84 87 GLU A CA 1
ATOM 660 C C . GLU A 1 87 ? 10.311 -22.992 23.689 1.00 42.84 87 GLU A C 1
ATOM 662 O O . GLU A 1 87 ? 10.783 -23.138 22.563 1.00 42.84 87 GLU A O 1
ATOM 667 N N . LYS A 1 88 ? 10.409 -21.837 24.363 1.00 44.34 88 LYS A N 1
ATOM 668 C CA . LYS A 1 88 ? 11.273 -20.715 23.975 1.00 44.34 88 LYS A CA 1
ATOM 669 C C . LYS A 1 88 ? 12.741 -21.150 24.028 1.00 44.34 88 LYS A C 1
ATOM 671 O O . LYS A 1 88 ? 13.467 -20.820 24.963 1.00 44.34 88 LYS A O 1
ATOM 676 N N . ARG A 1 89 ? 13.189 -21.909 23.034 1.00 44.25 89 ARG A N 1
ATOM 677 C CA . ARG A 1 89 ? 14.602 -21.983 22.667 1.00 44.25 89 ARG A CA 1
ATOM 678 C C . ARG A 1 89 ? 14.839 -20.886 21.636 1.00 44.25 89 ARG A C 1
ATOM 680 O O . ARG A 1 89 ? 13.978 -20.650 20.794 1.00 44.25 89 ARG A O 1
ATOM 687 N N . ASN A 1 90 ? 15.984 -20.211 21.706 1.00 46.12 90 ASN A N 1
ATOM 688 C CA . ASN A 1 90 ? 16.474 -19.354 20.625 1.00 46.12 90 ASN A CA 1
ATOM 689 C C . ASN A 1 90 ? 16.716 -20.241 19.393 1.00 46.12 90 ASN A C 1
ATOM 691 O O . ASN A 1 90 ? 17.822 -20.722 19.168 1.00 46.12 90 ASN A O 1
ATOM 695 N N . ILE A 1 91 ? 15.650 -20.557 18.661 1.00 56.47 91 ILE A N 1
ATOM 696 C CA . ILE A 1 91 ? 15.695 -21.377 17.458 1.00 56.47 91 ILE A CA 1
ATOM 697 C C . ILE A 1 91 ? 16.127 -20.441 16.341 1.00 56.47 91 ILE A C 1
ATOM 699 O O . ILE A 1 91 ? 15.385 -19.537 15.963 1.00 56.47 91 ILE A O 1
ATOM 703 N N . PHE A 1 92 ? 17.329 -20.654 15.815 1.00 66.50 92 PHE A N 1
ATOM 704 C CA . PHE A 1 92 ? 17.816 -19.888 14.677 1.00 66.50 92 PHE A CA 1
ATOM 705 C C . PHE A 1 92 ? 16.943 -20.220 13.453 1.00 66.50 92 PHE A C 1
ATOM 707 O O . PHE A 1 92 ? 16.918 -21.379 13.025 1.00 66.50 92 PHE A O 1
ATOM 714 N N . PRO A 1 93 ? 16.177 -19.259 12.901 1.00 65.56 93 PRO A N 1
ATOM 715 C CA . PRO A 1 93 ? 15.077 -19.571 11.985 1.00 65.56 93 PRO A CA 1
ATOM 716 C C . PRO A 1 93 ? 15.553 -19.892 10.566 1.00 65.56 93 PRO A C 1
ATOM 718 O O . PRO A 1 93 ? 14.812 -20.520 9.803 1.00 65.56 93 PRO A O 1
ATOM 721 N N . PHE A 1 94 ? 16.774 -19.466 10.237 1.00 70.38 94 PHE A N 1
ATOM 722 C CA . PHE A 1 94 ? 17.345 -19.504 8.901 1.00 70.38 94 PHE A CA 1
ATOM 723 C C . PHE A 1 94 ? 17.766 -20.923 8.524 1.00 70.38 94 PHE A C 1
ATOM 725 O O . PHE A 1 94 ? 17.127 -21.545 7.690 1.00 70.38 94 PHE A O 1
ATOM 732 N N . CYS A 1 95 ? 18.779 -21.497 9.176 1.00 76.88 95 CYS A N 1
ATOM 733 C CA . CYS A 1 95 ? 19.289 -22.812 8.789 1.00 76.88 95 CYS A CA 1
ATOM 734 C C . CYS A 1 95 ? 18.432 -23.974 9.326 1.00 76.88 95 CYS A C 1
ATOM 736 O O . CYS A 1 95 ? 17.939 -23.941 10.453 1.00 76.88 95 CYS A O 1
ATOM 738 N N . TYR A 1 96 ? 18.351 -25.080 8.575 1.00 76.06 96 TYR A N 1
ATOM 739 C CA . TYR A 1 96 ? 17.685 -26.307 9.028 1.00 76.06 96 TYR A CA 1
ATOM 740 C C . TYR A 1 96 ? 18.335 -26.937 10.273 1.00 76.06 96 TYR A C 1
ATOM 742 O O . TYR A 1 96 ? 17.682 -27.722 10.960 1.00 76.06 96 TYR A O 1
ATOM 750 N N . CYS A 1 97 ? 19.593 -26.594 10.583 1.00 78.06 97 CYS A N 1
ATOM 751 C CA . CYS A 1 97 ? 20.253 -27.030 11.813 1.00 78.06 97 CYS A CA 1
ATOM 752 C C . CYS A 1 97 ? 19.679 -26.359 13.066 1.00 78.06 97 CYS A C 1
ATOM 754 O O . CYS A 1 97 ? 19.938 -26.844 14.159 1.00 78.06 97 CYS A O 1
ATOM 756 N N . ARG A 1 98 ? 18.893 -25.278 12.917 1.00 74.00 98 ARG A N 1
ATOM 757 C CA . ARG A 1 98 ? 18.215 -24.548 14.006 1.00 74.00 98 ARG A CA 1
ATOM 758 C C . ARG A 1 98 ? 19.135 -23.971 15.088 1.00 74.00 98 ARG A C 1
ATOM 760 O O . ARG A 1 98 ? 18.655 -23.484 16.108 1.00 74.00 98 ARG A O 1
ATOM 767 N N . GLU A 1 99 ? 20.437 -23.985 14.841 1.00 80.44 99 GLU A N 1
ATOM 768 C CA . GLU A 1 99 ? 21.482 -23.478 15.726 1.00 80.44 99 GLU A CA 1
ATOM 769 C C . GLU A 1 99 ? 22.089 -22.225 15.117 1.00 80.44 99 GLU A C 1
ATOM 771 O O . GLU A 1 99 ? 22.402 -22.228 13.932 1.00 80.44 99 GLU A O 1
ATOM 776 N N . GLU A 1 100 ? 22.277 -21.175 15.911 1.00 78.06 100 GLU A N 1
ATOM 777 C CA . GLU A 1 100 ? 23.058 -20.013 15.498 1.00 78.06 100 GLU A CA 1
ATOM 778 C C . GLU A 1 100 ? 24.546 -20.373 15.532 1.00 78.06 100 GLU A C 1
ATOM 780 O O . GLU A 1 100 ? 25.043 -20.896 16.533 1.00 78.06 100 GLU A O 1
ATOM 785 N N . LYS A 1 101 ? 25.265 -20.088 14.444 1.00 80.88 101 LYS A N 1
ATOM 786 C CA . LYS A 1 101 ? 26.714 -20.288 14.356 1.00 80.88 101 LYS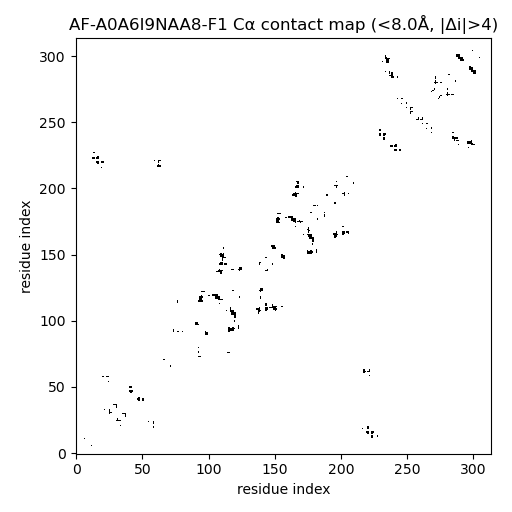 A CA 1
ATOM 787 C C . LYS A 1 101 ? 27.395 -18.943 14.085 1.00 80.88 101 LYS A C 1
ATOM 789 O O . LYS A 1 101 ? 27.553 -18.554 12.927 1.00 80.88 101 LYS A O 1
ATOM 794 N N . PRO A 1 102 ? 27.769 -18.199 15.144 1.00 76.31 102 PRO A N 1
ATOM 795 C CA . PRO A 1 102 ? 28.349 -16.869 15.004 1.00 76.31 102 PRO A CA 1
ATOM 796 C C . PRO A 1 102 ? 29.598 -16.882 14.117 1.00 76.31 102 PRO A C 1
ATOM 798 O O . PRO A 1 102 ? 30.521 -17.663 14.342 1.00 76.31 102 PRO A O 1
ATOM 801 N N . GLY A 1 103 ? 29.630 -15.998 13.119 1.00 77.06 103 GLY A N 1
ATOM 802 C CA . GLY A 1 103 ? 30.749 -15.864 12.181 1.00 77.06 103 GLY A CA 1
ATOM 803 C C . GLY A 1 103 ? 30.705 -16.810 10.979 1.00 77.06 103 GLY A C 1
ATOM 804 O O . GLY A 1 103 ? 31.564 -16.705 10.106 1.00 77.06 103 GLY A O 1
ATOM 805 N N . GLU A 1 104 ? 29.715 -17.699 10.892 1.00 80.31 104 GLU A N 1
ATOM 806 C CA . GLU A 1 104 ? 29.542 -18.544 9.719 1.00 80.31 104 GLU A CA 1
ATOM 807 C C . GLU A 1 104 ? 28.735 -17.840 8.621 1.00 80.31 104 GLU A C 1
ATOM 809 O O . GLU A 1 104 ? 27.713 -17.202 8.880 1.00 80.31 104 GLU A O 1
ATOM 814 N N . ARG A 1 105 ? 29.185 -17.968 7.368 1.00 79.44 105 ARG A N 1
ATOM 815 C CA . ARG A 1 105 ? 28.493 -17.388 6.218 1.00 79.44 105 ARG A CA 1
ATO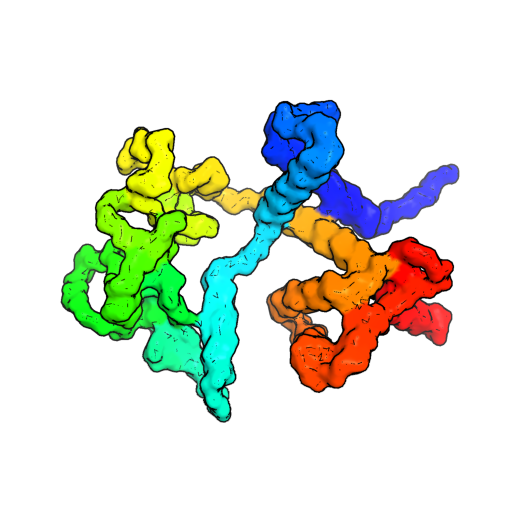M 816 C C . ARG A 1 105 ? 27.180 -18.127 5.961 1.00 79.44 105 ARG A C 1
ATOM 818 O O . ARG A 1 105 ? 27.153 -19.351 5.816 1.00 79.44 105 ARG A O 1
ATOM 825 N N . LEU A 1 106 ? 26.098 -17.360 5.846 1.00 79.75 106 LEU A N 1
ATOM 826 C CA . LEU A 1 106 ? 24.825 -17.855 5.344 1.00 79.75 106 LEU A CA 1
ATOM 827 C C . LEU A 1 106 ? 24.789 -17.809 3.821 1.00 79.75 106 LEU A C 1
ATOM 829 O O . LEU A 1 106 ? 25.314 -16.904 3.170 1.00 79.75 106 LEU A O 1
ATOM 833 N N . VAL A 1 107 ? 24.136 -18.814 3.264 1.00 79.44 107 VAL A N 1
ATOM 834 C CA . VAL A 1 107 ? 24.015 -19.038 1.835 1.00 79.44 107 VAL A CA 1
ATOM 835 C C . VAL A 1 107 ? 22.549 -19.225 1.498 1.00 79.44 107 VAL A C 1
ATOM 837 O O . VAL A 1 107 ? 21.838 -19.964 2.180 1.00 79.44 107 VAL A O 1
ATOM 840 N N . ARG A 1 108 ? 22.098 -18.567 0.431 1.00 79.81 108 ARG A N 1
ATOM 841 C CA . ARG A 1 108 ? 20.727 -18.687 -0.045 1.00 79.81 108 ARG A CA 1
ATOM 842 C C . ARG A 1 108 ? 20.517 -20.002 -0.799 1.00 79.81 108 ARG A C 1
ATOM 844 O O . ARG A 1 108 ? 21.316 -20.371 -1.652 1.00 79.81 108 ARG A O 1
ATOM 851 N N . CYS A 1 109 ? 19.407 -20.675 -0.524 1.00 83.69 109 CYS A N 1
ATOM 852 C CA . CYS A 1 109 ? 18.903 -21.802 -1.291 1.00 83.69 109 CYS A CA 1
ATOM 853 C C . CYS A 1 109 ? 18.324 -21.317 -2.618 1.00 83.69 109 CYS A C 1
ATOM 855 O O . CYS A 1 109 ? 17.466 -20.432 -2.654 1.00 83.69 109 CYS A O 1
ATOM 857 N N . CYS A 1 110 ? 18.760 -21.936 -3.711 1.00 85.31 110 CYS A N 1
ATOM 858 C CA . CYS A 1 110 ? 18.301 -21.605 -5.051 1.00 85.31 110 CYS A CA 1
ATOM 859 C C . CYS A 1 110 ? 16.889 -22.123 -5.373 1.00 85.31 110 CYS A C 1
ATOM 861 O O . CYS A 1 110 ? 16.397 -21.810 -6.449 1.00 85.31 110 CYS A O 1
ATOM 863 N N . SER A 1 111 ? 16.214 -22.865 -4.488 1.00 83.25 111 SER A N 1
ATOM 864 C CA . SER A 1 111 ? 14.800 -23.238 -4.667 1.00 83.25 111 SER A CA 1
ATOM 865 C C . SER A 1 111 ? 13.870 -22.094 -4.246 1.00 83.25 111 SER A C 1
ATOM 867 O O . SER A 1 111 ? 14.043 -21.497 -3.181 1.00 83.25 111 SER A O 1
ATOM 869 N N . ASN A 1 112 ? 12.850 -21.800 -5.061 1.00 79.00 112 ASN A N 1
ATOM 870 C CA . ASN A 1 112 ? 11.844 -20.774 -4.746 1.00 79.00 112 ASN A CA 1
ATOM 871 C C . ASN A 1 112 ? 10.785 -21.267 -3.744 1.00 79.00 112 ASN A C 1
ATOM 873 O O . ASN A 1 112 ? 10.029 -20.458 -3.215 1.00 79.00 112 ASN A O 1
ATOM 877 N N . LEU A 1 113 ? 10.722 -22.577 -3.494 1.00 78.25 113 LEU A N 1
ATOM 878 C CA . LEU A 1 113 ? 9.794 -23.196 -2.543 1.00 78.25 113 LEU A CA 1
ATOM 879 C C . LEU A 1 113 ? 10.459 -23.539 -1.205 1.00 78.25 113 LEU A C 1
ATOM 881 O O . LEU A 1 113 ? 9.808 -24.088 -0.317 1.00 78.25 113 LEU A O 1
ATOM 885 N N . CYS A 1 114 ? 11.748 -23.228 -1.038 1.00 77.88 114 CYS A N 1
ATOM 886 C CA . CYS A 1 114 ? 12.460 -23.520 0.196 1.00 77.88 114 CYS A CA 1
ATOM 887 C C . CYS A 1 114 ? 11.900 -22.672 1.359 1.00 77.88 114 CYS A C 1
ATOM 889 O O . CYS A 1 114 ? 12.032 -21.449 1.329 1.00 77.88 114 CYS A O 1
ATOM 891 N N . PRO A 1 115 ? 11.358 -23.284 2.430 1.00 67.50 115 PRO A N 1
ATOM 892 C CA . PRO A 1 115 ? 10.735 -22.549 3.537 1.00 67.50 115 PRO A CA 1
ATOM 893 C C . PRO A 1 115 ? 11.740 -21.822 4.443 1.00 67.50 115 PRO A C 1
ATOM 895 O O . PRO A 1 115 ? 11.352 -21.037 5.300 1.00 67.50 115 PRO A O 1
ATOM 898 N N . ARG A 1 116 ? 13.032 -22.131 4.306 1.00 69.94 116 ARG A N 1
ATOM 899 C CA . ARG A 1 116 ? 14.110 -21.668 5.191 1.00 69.94 116 ARG A CA 1
ATOM 900 C C . ARG A 1 116 ? 15.009 -20.622 4.534 1.00 69.94 116 ARG A C 1
ATOM 902 O O . ARG A 1 116 ? 15.536 -19.764 5.230 1.00 69.94 116 ARG A O 1
ATOM 909 N N . ILE A 1 117 ? 15.096 -20.654 3.199 1.00 72.00 117 ILE A N 1
ATOM 910 C CA . ILE A 1 117 ? 15.803 -19.734 2.287 1.00 72.00 117 ILE A CA 1
ATOM 911 C C . ILE A 1 117 ? 17.306 -19.606 2.518 1.00 72.00 117 ILE A C 1
ATOM 913 O O . ILE A 1 117 ? 18.034 -19.577 1.539 1.00 72.00 117 ILE A O 1
ATOM 917 N N . TRP A 1 118 ? 17.791 -19.579 3.750 1.00 81.19 118 TRP A N 1
ATOM 918 C CA . TRP A 1 118 ? 19.187 -19.405 4.112 1.00 81.19 118 TRP A CA 1
ATOM 919 C C . TRP A 1 118 ? 19.680 -20.609 4.908 1.00 81.19 118 TRP A C 1
ATOM 921 O O . TRP A 1 118 ? 18.947 -21.198 5.692 1.00 81.19 118 TRP A O 1
ATOM 931 N N . PHE A 1 119 ? 20.930 -20.999 4.730 1.00 83.00 119 PHE A N 1
ATOM 932 C CA . PHE A 1 119 ? 21.550 -22.051 5.530 1.00 83.00 119 PHE A CA 1
ATOM 933 C C . PHE A 1 119 ? 23.040 -21.768 5.696 1.00 83.00 119 PHE A C 1
ATOM 935 O O . PHE A 1 119 ? 23.646 -21.075 4.882 1.00 83.00 119 PHE A O 1
ATOM 942 N N . HIS A 1 120 ? 23.624 -22.284 6.773 1.00 85.12 120 HIS A N 1
ATOM 943 C CA . HIS A 1 120 ? 25.059 -22.180 7.022 1.00 85.12 120 HIS A CA 1
ATOM 944 C C . HIS A 1 120 ? 25.850 -22.888 5.921 1.00 85.12 120 HIS A C 1
ATOM 946 O O . HIS A 1 120 ? 25.465 -23.979 5.503 1.00 85.12 120 HIS A O 1
ATOM 952 N N . GLU A 1 121 ? 26.971 -22.321 5.483 1.00 81.56 121 GLU A N 1
ATOM 953 C CA . GLU A 1 121 ? 27.824 -22.935 4.459 1.00 81.56 121 GLU A CA 1
ATOM 954 C C . GLU A 1 121 ? 28.265 -24.371 4.827 1.00 81.56 121 GLU A C 1
ATOM 956 O O . GLU A 1 121 ? 28.231 -25.260 3.977 1.00 81.56 121 GLU A O 1
ATOM 961 N N . SER A 1 122 ? 28.545 -24.653 6.106 1.00 81.81 122 SER A N 1
ATOM 962 C CA . SER A 1 122 ? 28.843 -26.006 6.619 1.00 81.81 122 SER A CA 1
ATOM 963 C C . SER A 1 122 ? 27.644 -26.952 6.639 1.00 81.81 122 SER A C 1
ATOM 965 O O . SER A 1 122 ? 27.811 -28.167 6.731 1.00 81.81 122 SER A O 1
ATOM 967 N N . CYS A 1 123 ? 26.428 -26.419 6.560 1.00 80.25 123 CYS A N 1
ATOM 968 C CA . CYS A 1 123 ? 25.201 -27.199 6.503 1.00 80.25 123 CYS A CA 1
ATOM 969 C C . CYS A 1 123 ? 24.858 -27.636 5.066 1.00 80.25 123 CYS A C 1
ATOM 971 O O . CYS A 1 123 ? 23.777 -28.161 4.823 1.00 80.25 123 CYS A O 1
ATOM 973 N N . VAL A 1 124 ? 25.744 -27.500 4.082 1.00 76.12 124 VAL A N 1
ATOM 974 C CA . VAL A 1 124 ? 25.534 -28.156 2.783 1.00 76.12 124 VAL A CA 1
ATOM 975 C C . VAL A 1 124 ? 25.802 -29.657 2.924 1.00 76.12 124 VAL A C 1
ATOM 977 O O . VAL A 1 124 ? 26.937 -30.066 3.167 1.00 76.12 124 VAL A O 1
ATOM 980 N N . GLN A 1 125 ? 24.786 -30.508 2.736 1.00 62.38 125 GLN A N 1
ATOM 981 C CA . GLN A 1 125 ? 24.991 -31.960 2.630 1.00 62.38 125 GLN A CA 1
ATOM 982 C C . GLN A 1 125 ? 25.607 -32.317 1.260 1.00 62.38 125 GLN A C 1
ATOM 984 O O . GLN A 1 125 ? 24.917 -32.675 0.312 1.00 62.38 125 GLN A O 1
ATOM 989 N N . THR A 1 126 ? 26.930 -32.141 1.188 1.00 50.69 126 THR A N 1
ATOM 990 C CA . THR A 1 126 ? 27.932 -32.834 0.356 1.00 50.69 126 THR A CA 1
ATOM 991 C C . THR A 1 126 ? 27.658 -33.084 -1.136 1.00 50.69 126 THR A C 1
ATOM 993 O O . THR A 1 126 ? 26.995 -34.042 -1.521 1.00 50.69 126 THR A O 1
ATOM 996 N N . ARG A 1 127 ? 28.453 -32.409 -1.977 1.00 41.56 127 ARG A N 1
ATOM 997 C CA . ARG A 1 127 ? 29.489 -33.048 -2.817 1.00 41.56 127 ARG A CA 1
ATOM 998 C C . ARG A 1 127 ? 30.695 -32.110 -2.861 1.00 41.56 127 ARG A C 1
ATOM 1000 O O . ARG A 1 127 ? 30.508 -30.912 -2.984 1.00 41.56 127 ARG A O 1
ATOM 1007 N N . THR A 1 128 ? 31.891 -32.669 -2.682 1.00 40.66 128 THR A N 1
ATOM 1008 C CA . THR A 1 128 ? 33.221 -32.040 -2.807 1.00 40.66 128 THR A CA 1
ATOM 1009 C C . THR A 1 128 ? 33.229 -30.814 -3.721 1.00 40.66 128 THR A C 1
ATOM 1011 O O . THR A 1 128 ? 33.331 -30.958 -4.935 1.00 40.66 128 THR A O 1
ATOM 1014 N N . LEU A 1 129 ? 33.134 -29.626 -3.126 1.00 42.12 129 LEU A N 1
ATOM 1015 C CA . LEU A 1 129 ? 33.449 -28.376 -3.799 1.00 42.12 129 LEU A CA 1
ATOM 1016 C C . LEU A 1 129 ? 34.935 -28.143 -3.547 1.00 42.12 129 LEU A C 1
ATOM 1018 O O . LEU A 1 129 ? 35.352 -27.885 -2.420 1.00 42.12 129 LEU A O 1
ATOM 1022 N N . SER A 1 130 ? 35.751 -28.325 -4.579 1.00 41.53 130 SER A N 1
ATOM 1023 C CA . SER A 1 130 ? 37.056 -27.673 -4.615 1.00 41.53 130 SER A CA 1
ATOM 1024 C C . SER A 1 130 ? 36.849 -26.161 -4.500 1.00 41.53 130 SER A C 1
ATOM 1026 O O . SER A 1 130 ? 35.870 -25.646 -5.037 1.00 41.53 130 SER A O 1
ATOM 1028 N N . ASP A 1 131 ? 37.785 -25.443 -3.875 1.00 43.00 131 ASP A N 1
ATOM 1029 C CA . ASP A 1 131 ? 37.761 -23.979 -3.660 1.00 43.00 131 ASP A CA 1
ATOM 1030 C C . ASP A 1 131 ? 37.620 -23.118 -4.945 1.00 43.00 131 ASP A C 1
ATOM 1032 O O . ASP A 1 131 ? 37.660 -21.891 -4.887 1.00 43.00 131 ASP A O 1
ATOM 1036 N N . GLN A 1 132 ? 37.455 -23.740 -6.116 1.00 43.91 132 GLN A N 1
ATOM 1037 C CA . GLN A 1 132 ? 37.276 -23.105 -7.422 1.00 43.91 132 GLN A CA 1
ATOM 1038 C C . GLN A 1 132 ? 35.803 -22.905 -7.835 1.00 43.91 132 GLN A C 1
ATOM 1040 O O . GLN A 1 132 ? 35.556 -22.256 -8.847 1.00 43.91 132 GLN A O 1
ATOM 1045 N N . ASP A 1 133 ? 34.827 -23.396 -7.064 1.00 47.00 133 ASP A N 1
ATOM 1046 C CA . ASP A 1 133 ? 33.401 -23.399 -7.437 1.00 47.00 133 ASP A CA 1
ATOM 1047 C C . ASP A 1 133 ? 32.557 -22.374 -6.649 1.00 47.00 133 ASP A C 1
ATOM 1049 O O . ASP A 1 133 ? 31.565 -22.712 -5.997 1.00 47.00 133 ASP A O 1
ATOM 1053 N N . GLN A 1 134 ? 32.945 -21.096 -6.683 1.00 47.47 134 GLN A N 1
ATOM 1054 C CA . GLN A 1 134 ? 32.192 -20.025 -6.004 1.00 47.47 134 GLN A CA 1
ATOM 1055 C C . GLN A 1 134 ? 30.845 -19.685 -6.679 1.00 47.47 134 GLN A C 1
ATOM 1057 O O . GLN A 1 134 ? 29.986 -19.105 -6.018 1.00 47.47 134 GLN A O 1
ATOM 1062 N N . ASP A 1 135 ? 30.622 -20.132 -7.922 1.00 55.38 135 ASP A N 1
ATOM 1063 C CA . ASP A 1 135 ? 29.464 -19.764 -8.760 1.00 55.38 135 ASP A CA 1
ATOM 1064 C C . ASP A 1 135 ? 28.451 -20.906 -9.003 1.00 55.38 135 ASP A C 1
ATOM 1066 O O . ASP A 1 135 ? 27.597 -20.809 -9.886 1.00 55.38 135 ASP A O 1
ATOM 1070 N N . GLN A 1 136 ? 28.527 -22.019 -8.266 1.00 66.69 136 GLN A N 1
ATOM 1071 C CA . GLN A 1 136 ? 27.563 -23.117 -8.431 1.00 66.69 136 GLN A CA 1
ATOM 1072 C C . GLN A 1 136 ? 26.273 -22.885 -7.635 1.00 66.69 136 GLN A C 1
ATOM 1074 O O . GLN A 1 136 ? 26.315 -22.429 -6.494 1.00 66.69 136 GLN A O 1
ATOM 1079 N N . ASP A 1 137 ? 25.130 -23.269 -8.218 1.00 76.50 137 ASP A N 1
ATOM 1080 C CA . ASP A 1 137 ? 23.821 -23.263 -7.555 1.00 76.50 137 ASP A CA 1
ATOM 1081 C C . ASP A 1 137 ? 23.873 -23.997 -6.210 1.00 76.50 137 ASP A C 1
ATOM 1083 O O . ASP A 1 137 ? 24.192 -25.190 -6.147 1.00 76.50 137 ASP A O 1
ATOM 1087 N N . ARG A 1 138 ? 23.501 -23.308 -5.128 1.00 82.25 138 ARG A N 1
ATOM 1088 C CA . ARG A 1 138 ? 23.538 -23.869 -3.777 1.00 82.25 138 ARG A CA 1
ATOM 1089 C C . ARG A 1 138 ? 22.129 -24.205 -3.295 1.00 8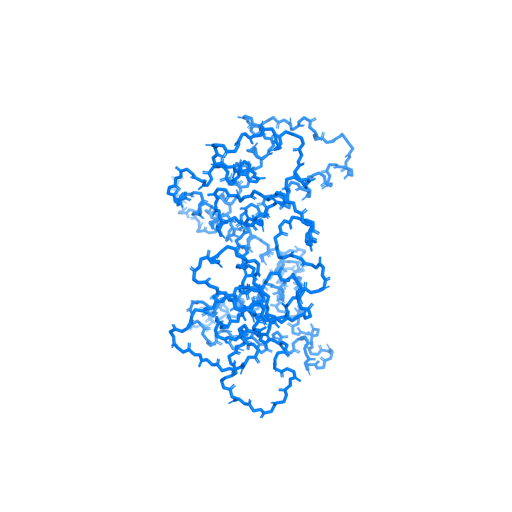2.25 138 ARG A C 1
ATOM 1091 O O . ARG A 1 138 ? 21.234 -23.364 -3.264 1.00 82.25 138 ARG A O 1
ATOM 1098 N N . PHE A 1 139 ? 21.933 -25.451 -2.879 1.00 82.81 139 PHE A N 1
ATOM 1099 C CA . PHE A 1 139 ? 20.661 -25.946 -2.353 1.00 82.81 139 PHE A CA 1
ATOM 1100 C C . PHE A 1 139 ? 20.862 -26.475 -0.936 1.00 82.81 139 PHE A C 1
ATOM 1102 O O . PHE A 1 139 ? 21.868 -27.121 -0.650 1.00 82.81 139 PHE A O 1
ATOM 1109 N N . CYS A 1 140 ? 19.891 -26.237 -0.051 1.00 78.94 140 CYS A N 1
ATOM 1110 C CA . CYS A 1 140 ? 19.980 -26.689 1.341 1.00 78.94 140 CYS A CA 1
ATOM 1111 C C . CYS A 1 140 ? 19.888 -28.219 1.491 1.00 78.94 140 CYS A C 1
ATOM 1113 O O . CYS A 1 140 ? 20.200 -28.750 2.552 1.00 78.94 140 CYS A O 1
ATOM 1115 N N . GLY A 1 141 ? 19.446 -28.925 0.446 1.00 80.25 141 GLY A N 1
ATOM 1116 C CA . GLY A 1 141 ? 19.311 -30.377 0.419 1.00 80.25 141 GLY A CA 1
ATOM 1117 C C . GLY A 1 141 ? 18.886 -30.906 -0.958 1.00 80.25 141 GLY A C 1
ATOM 1118 O O . GLY A 1 141 ? 18.569 -30.116 -1.854 1.00 80.25 141 GLY A O 1
ATOM 1119 N N . PRO A 1 142 ? 18.866 -32.240 -1.135 1.00 79.06 142 PRO A N 1
ATOM 1120 C CA . PRO A 1 142 ? 18.544 -32.889 -2.408 1.00 79.06 142 PRO A CA 1
ATOM 1121 C C . PRO A 1 142 ? 17.110 -32.616 -2.879 1.00 79.06 142 PRO A C 1
ATOM 1123 O O . PRO A 1 142 ? 16.884 -32.484 -4.082 1.00 79.06 142 PRO A O 1
ATOM 1126 N N . ASP A 1 143 ? 16.163 -32.455 -1.952 1.00 81.19 143 ASP A N 1
ATOM 1127 C CA . ASP A 1 143 ? 14.766 -32.145 -2.274 1.00 81.19 143 ASP A CA 1
ATOM 1128 C C . ASP A 1 143 ? 14.660 -30.792 -2.994 1.00 81.19 143 ASP A C 1
ATOM 1130 O O . ASP A 1 143 ? 14.120 -30.707 -4.092 1.00 81.19 143 ASP A O 1
ATOM 1134 N N . CYS A 1 144 ? 15.294 -29.747 -2.449 1.00 82.62 144 CYS A N 1
ATOM 1135 C CA . CYS A 1 144 ? 15.356 -28.428 -3.090 1.00 82.62 144 CYS A CA 1
ATOM 1136 C C . CYS A 1 144 ? 16.147 -28.440 -4.407 1.00 82.62 144 CYS A C 1
ATOM 1138 O O . CYS A 1 144 ? 15.875 -27.644 -5.295 1.00 82.62 144 CYS A O 1
ATOM 1140 N N . GLY A 1 145 ? 17.136 -29.326 -4.547 1.00 80.75 145 GLY A N 1
ATOM 1141 C CA . GLY A 1 145 ? 17.889 -29.470 -5.795 1.00 80.75 145 GLY A CA 1
ATOM 1142 C C . GLY A 1 145 ? 17.112 -30.174 -6.915 1.00 80.75 145 GLY A C 1
ATOM 1143 O O . GLY A 1 145 ? 17.479 -30.038 -8.087 1.00 80.75 145 GLY A O 1
ATOM 1144 N N . SER A 1 146 ? 16.064 -30.928 -6.565 1.00 80.25 146 SER A N 1
ATOM 1145 C CA . SER A 1 146 ? 15.281 -31.772 -7.479 1.00 80.25 146 SER A CA 1
ATOM 1146 C C . SER A 1 146 ? 13.842 -31.297 -7.704 1.00 80.25 146 SER A C 1
ATOM 1148 O O . SER A 1 146 ? 13.190 -31.805 -8.614 1.00 80.25 146 SER A O 1
ATOM 1150 N N . ASP A 1 147 ? 13.369 -30.288 -6.964 1.00 81.62 147 ASP A N 1
ATOM 1151 C CA . ASP A 1 147 ? 12.010 -29.735 -7.092 1.00 81.62 147 ASP A CA 1
ATOM 1152 C C . ASP A 1 147 ? 11.739 -28.990 -8.416 1.00 81.62 147 ASP A C 1
ATOM 1154 O O . ASP A 1 147 ? 10.593 -28.674 -8.734 1.00 81.62 147 ASP A O 1
ATOM 1158 N N . GLY A 1 148 ? 12.783 -28.723 -9.206 1.00 80.19 148 GLY A N 1
ATOM 1159 C CA . GLY A 1 148 ? 12.691 -28.066 -10.513 1.00 80.19 148 GLY A CA 1
ATOM 1160 C C . GLY A 1 148 ? 12.415 -26.561 -10.453 1.00 80.19 148 GLY A C 1
ATOM 1161 O O . GLY A 1 148 ? 12.375 -25.907 -11.498 1.00 80.19 148 GLY A O 1
ATOM 1162 N N . THR A 1 149 ? 12.266 -25.989 -9.260 1.00 83.12 149 THR A N 1
ATOM 1163 C CA . THR A 1 149 ? 12.032 -24.561 -9.054 1.00 83.12 149 THR A CA 1
ATOM 1164 C C . THR A 1 149 ? 13.336 -23.797 -8.904 1.00 83.12 149 THR A C 1
ATOM 1166 O O . THR A 1 149 ? 14.398 -24.360 -8.630 1.00 83.12 149 THR A O 1
ATOM 1169 N N . TYR A 1 150 ? 13.267 -22.486 -9.113 1.00 84.75 150 TYR A N 1
ATOM 1170 C CA . TYR A 1 150 ? 14.452 -21.647 -9.069 1.00 84.75 150 TYR A CA 1
ATOM 1171 C C . TYR A 1 150 ? 14.147 -20.251 -8.530 1.00 84.75 150 TYR A C 1
ATOM 1173 O O . TYR A 1 150 ? 13.166 -19.611 -8.908 1.00 84.75 150 TYR A O 1
ATOM 1181 N N . ALA A 1 151 ? 14.990 -19.768 -7.621 1.00 81.38 151 ALA A N 1
ATOM 1182 C CA . ALA A 1 151 ? 14.849 -18.471 -6.967 1.00 81.38 151 ALA A CA 1
ATOM 1183 C C . ALA A 1 151 ? 15.016 -17.309 -7.960 1.00 81.38 151 ALA A C 1
ATOM 1185 O O . ALA A 1 151 ? 14.447 -16.226 -7.765 1.00 81.38 151 ALA A O 1
ATOM 1186 N N . TYR A 1 152 ? 15.767 -17.558 -9.032 1.00 84.94 152 TYR A N 1
ATOM 1187 C CA . TYR A 1 152 ? 16.099 -16.598 -10.067 1.00 84.94 152 TYR A CA 1
ATOM 1188 C C . TYR A 1 152 ? 15.176 -16.694 -11.283 1.00 84.94 152 TYR A C 1
ATOM 1190 O O . TYR A 1 152 ? 14.498 -17.694 -11.515 1.00 84.94 152 TYR A O 1
ATOM 1198 N N . CYS A 1 153 ? 15.224 -15.642 -12.099 1.00 84.94 153 CYS A N 1
ATOM 1199 C CA . CYS A 1 153 ? 14.407 -15.422 -13.281 1.00 84.94 153 CYS A CA 1
ATOM 1200 C C . CYS A 1 153 ? 12.898 -15.332 -12.991 1.00 84.94 153 CYS A C 1
ATOM 1202 O O . CYS A 1 153 ? 12.367 -15.848 -12.013 1.00 84.94 153 CYS A O 1
ATOM 1204 N N . GLN A 1 154 ? 12.180 -14.682 -13.903 1.00 84.69 154 GLN A N 1
ATOM 1205 C CA . GLN A 1 154 ? 10.726 -14.545 -13.834 1.00 84.69 154 GLN A CA 1
ATOM 1206 C C . GLN A 1 154 ? 9.980 -15.873 -14.018 1.00 84.69 154 GLN A C 1
ATOM 1208 O O . GLN A 1 154 ? 8.844 -15.998 -13.579 1.00 84.69 154 GLN A O 1
ATOM 1213 N N . CYS A 1 155 ? 10.603 -16.869 -14.658 1.00 83.69 155 CYS A N 1
ATOM 1214 C CA . CYS A 1 155 ? 9.966 -18.167 -14.878 1.00 83.69 155 CYS A CA 1
ATOM 1215 C C . CYS A 1 155 ? 9.980 -19.068 -13.641 1.00 83.69 155 CYS A C 1
ATOM 1217 O O . CYS A 1 155 ? 9.240 -20.040 -13.628 1.00 83.69 155 CYS A O 1
ATOM 1219 N N . LYS A 1 156 ? 10.817 -18.775 -12.632 1.00 85.12 156 LYS A N 1
ATOM 1220 C CA . LYS A 1 156 ? 10.923 -19.546 -11.379 1.00 85.12 156 LYS A CA 1
ATOM 1221 C C . LYS A 1 156 ? 11.175 -21.045 -11.550 1.00 85.12 156 LYS A C 1
ATOM 1223 O O . LYS A 1 156 ? 10.922 -21.838 -10.648 1.00 85.12 156 LYS A O 1
ATOM 1228 N N . GLU A 1 157 ? 11.732 -21.417 -12.693 1.00 85.31 157 GLU A N 1
ATOM 1229 C CA . GLU A 1 157 ? 12.007 -22.792 -13.089 1.00 85.31 157 GLU A CA 1
ATOM 1230 C C . GLU A 1 157 ? 13.490 -22.954 -13.370 1.00 85.31 157 GLU A C 1
ATOM 1232 O O . GLU A 1 157 ? 14.108 -22.086 -13.991 1.00 85.31 157 GLU A O 1
ATOM 1237 N N . ARG A 1 158 ? 14.048 -24.095 -12.979 1.00 83.00 158 ARG A N 1
ATOM 1238 C CA . ARG A 1 158 ? 15.436 -24.436 -13.262 1.00 83.00 158 ARG A CA 1
ATOM 1239 C C . ARG A 1 158 ? 15.550 -24.915 -14.705 1.00 83.00 158 ARG A C 1
ATOM 1241 O O . ARG A 1 158 ? 15.385 -26.095 -15.009 1.00 83.00 158 ARG A O 1
ATOM 1248 N N . ARG A 1 159 ? 15.827 -23.980 -15.609 1.00 75.81 159 ARG A N 1
ATOM 1249 C CA . ARG A 1 159 ? 16.057 -24.261 -17.027 1.00 75.81 159 ARG A CA 1
ATOM 1250 C C . ARG A 1 159 ? 17.552 -24.127 -17.277 1.00 75.81 159 ARG A C 1
ATOM 1252 O O . ARG A 1 159 ? 18.098 -23.036 -17.186 1.00 75.81 159 ARG A O 1
ATOM 1259 N N . GLY A 1 160 ? 18.233 -25.238 -17.556 1.00 74.62 160 GLY A N 1
ATOM 1260 C CA . GLY A 1 160 ? 19.641 -25.173 -17.957 1.00 74.62 160 GLY A CA 1
ATOM 1261 C C . GLY A 1 160 ? 19.840 -24.210 -19.139 1.00 74.62 160 GLY A C 1
ATOM 1262 O O . GLY A 1 160 ? 18.919 -23.981 -19.922 1.00 74.62 160 GLY A O 1
ATOM 1263 N N . GLY A 1 161 ? 21.037 -23.639 -19.282 1.00 79.75 161 GLY A N 1
ATOM 1264 C CA . GLY A 1 161 ? 21.362 -22.715 -20.373 1.00 79.75 161 GLY A CA 1
ATOM 1265 C C . GLY A 1 161 ? 22.048 -21.439 -19.895 1.00 79.75 161 GLY A C 1
ATOM 1266 O O . GLY A 1 161 ? 22.437 -21.320 -18.737 1.00 79.75 161 GLY A O 1
ATOM 1267 N N . GLN A 1 162 ? 22.226 -20.480 -20.807 1.00 84.25 162 GLN A N 1
ATOM 1268 C CA . GLN A 1 162 ? 22.924 -19.235 -20.493 1.00 84.25 162 GLN A CA 1
ATOM 1269 C C . GLN A 1 162 ? 22.019 -18.278 -19.708 1.00 84.25 162 GLN A C 1
ATOM 1271 O O . GLN A 1 162 ? 20.930 -17.907 -20.165 1.00 84.25 162 GLN A O 1
ATOM 1276 N N . MET A 1 163 ? 22.512 -17.829 -18.558 1.00 87.06 163 MET A N 1
ATOM 1277 C CA . MET A 1 163 ? 21.893 -16.775 -17.762 1.00 87.06 163 MET A CA 1
ATOM 1278 C C . MET A 1 163 ? 22.636 -15.448 -17.924 1.00 87.06 163 MET A C 1
ATOM 1280 O O . MET A 1 163 ? 23.783 -15.400 -18.369 1.00 87.06 163 MET A O 1
ATOM 1284 N N . VAL A 1 164 ? 21.956 -14.356 -17.595 1.00 87.44 164 VAL A N 1
ATOM 1285 C CA . VAL A 1 164 ? 22.532 -13.015 -17.509 1.00 87.44 164 VAL A CA 1
ATOM 1286 C C . VAL A 1 164 ? 22.147 -12.390 -16.172 1.00 87.44 164 VAL A C 1
ATOM 1288 O O . VAL A 1 164 ? 20.990 -12.476 -15.752 1.00 87.44 164 VAL A O 1
ATOM 1291 N N . GLN A 1 165 ? 23.129 -11.794 -15.500 1.00 87.69 165 GLN A N 1
ATOM 1292 C CA . GLN A 1 165 ? 22.925 -11.055 -14.259 1.00 87.69 165 GLN A CA 1
ATOM 1293 C C . GLN A 1 165 ? 22.492 -9.624 -14.583 1.00 87.69 165 GLN A C 1
ATOM 1295 O O . GLN A 1 165 ? 23.027 -8.992 -15.496 1.00 87.69 165 GLN A O 1
ATOM 1300 N N . CYS A 1 166 ? 21.530 -9.100 -13.830 1.00 85.81 166 CYS A N 1
ATOM 1301 C CA . CYS A 1 166 ? 21.223 -7.677 -13.843 1.00 85.81 166 CYS A CA 1
ATOM 1302 C C . CYS A 1 166 ? 22.411 -6.884 -13.281 1.00 85.81 166 CYS A C 1
ATOM 1304 O O . CYS A 1 166 ? 22.998 -7.276 -12.279 1.00 85.81 166 CYS A O 1
ATOM 1306 N N . GLY A 1 167 ? 22.717 -5.724 -13.856 1.00 82.69 167 GLY A N 1
ATOM 1307 C CA . GLY A 1 167 ? 23.815 -4.856 -13.432 1.00 82.69 167 GLY A CA 1
ATOM 1308 C C . GLY A 1 167 ? 23.660 -4.266 -12.034 1.00 82.69 167 GLY A C 1
ATOM 1309 O O . GLY A 1 167 ? 24.624 -3.760 -11.474 1.00 82.69 167 GLY A O 1
ATOM 1310 N N . LEU A 1 168 ? 22.458 -4.343 -11.457 1.00 75.94 168 LEU A N 1
ATOM 1311 C CA . LEU A 1 168 ? 22.226 -4.030 -10.047 1.00 75.94 168 LEU A CA 1
ATOM 1312 C C . LEU A 1 168 ? 22.523 -5.198 -9.098 1.00 75.94 168 LEU A C 1
ATOM 1314 O O . LEU A 1 168 ? 22.527 -4.985 -7.888 1.00 75.94 168 LEU A O 1
ATOM 1318 N N . MET A 1 169 ? 22.788 -6.397 -9.624 1.00 82.44 169 MET A N 1
ATOM 1319 C CA . MET A 1 169 ? 23.086 -7.611 -8.860 1.00 82.44 169 MET A CA 1
ATOM 1320 C C . MET A 1 169 ? 22.011 -7.855 -7.785 1.00 82.44 169 MET A C 1
ATOM 1322 O O . MET A 1 169 ? 20.814 -7.788 -8.083 1.00 82.44 169 MET A O 1
ATOM 1326 N N . GLU A 1 170 ? 22.421 -8.097 -6.541 1.00 70.25 170 GLU A N 1
ATOM 1327 C CA . GLU A 1 170 ? 21.556 -8.278 -5.368 1.00 70.25 170 GLU A CA 1
ATOM 1328 C C . GLU A 1 170 ? 20.604 -7.097 -5.100 1.00 70.25 170 GLU A C 1
ATOM 1330 O O . GLU A 1 170 ? 19.535 -7.283 -4.524 1.00 70.25 170 GLU A O 1
ATOM 1335 N N . ARG A 1 171 ? 20.919 -5.890 -5.595 1.00 68.75 171 ARG A N 1
ATOM 1336 C CA . ARG A 1 171 ? 20.063 -4.695 -5.456 1.00 68.75 171 ARG A CA 1
ATOM 1337 C C . ARG A 1 171 ? 18.908 -4.662 -6.460 1.00 68.75 171 ARG A C 1
ATOM 1339 O O . ARG A 1 171 ? 18.087 -3.741 -6.446 1.00 68.75 171 ARG A O 1
ATOM 1346 N N . CYS A 1 172 ? 18.828 -5.626 -7.376 1.00 73.75 172 CYS A N 1
ATOM 1347 C CA . CYS A 1 172 ? 17.712 -5.709 -8.306 1.00 73.75 172 CYS A CA 1
ATOM 1348 C C . CYS A 1 172 ? 16.434 -6.158 -7.580 1.00 73.75 172 CYS A C 1
ATOM 1350 O O . CYS A 1 172 ? 16.300 -7.314 -7.192 1.00 73.75 172 CYS A O 1
ATOM 1352 N N . ARG A 1 173 ? 15.438 -5.265 -7.496 1.00 70.31 173 ARG A N 1
ATOM 1353 C CA . ARG A 1 173 ? 14.133 -5.540 -6.856 1.00 70.31 173 ARG A CA 1
ATOM 1354 C C . ARG A 1 173 ? 13.334 -6.690 -7.480 1.00 70.31 173 ARG A C 1
ATOM 1356 O O . ARG A 1 173 ? 12.398 -7.179 -6.863 1.00 70.31 173 ARG A O 1
ATOM 1363 N N . LYS A 1 174 ? 13.646 -7.071 -8.723 1.00 76.31 174 LYS A N 1
ATOM 1364 C CA . LYS A 1 174 ? 12.979 -8.178 -9.418 1.00 76.31 174 LYS A CA 1
ATOM 1365 C C . LYS A 1 174 ? 13.717 -9.483 -9.129 1.00 76.31 174 LYS A C 1
ATOM 1367 O O . LYS A 1 174 ? 13.402 -10.190 -8.177 1.00 76.31 174 LYS A O 1
ATOM 1372 N N . HIS A 1 175 ? 14.709 -9.794 -9.954 1.00 81.25 175 HIS A N 1
ATOM 1373 C CA . HIS A 1 175 ? 15.574 -10.958 -9.817 1.00 81.25 175 HIS A CA 1
ATOM 1374 C C . HIS A 1 175 ? 17.002 -10.567 -10.174 1.00 81.25 175 HIS A C 1
ATOM 1376 O O . HIS A 1 175 ? 17.220 -9.719 -11.037 1.00 81.25 175 HIS A O 1
ATOM 1382 N N . GLU A 1 176 ? 17.965 -11.212 -9.531 1.00 83.12 176 GLU A N 1
ATOM 1383 C CA . GLU A 1 176 ? 19.383 -11.001 -9.804 1.00 83.12 176 GLU A CA 1
ATOM 1384 C C . GLU A 1 176 ? 19.793 -11.602 -11.159 1.00 83.12 176 GLU A C 1
ATOM 1386 O O . GLU A 1 176 ? 20.440 -10.935 -11.964 1.00 83.12 176 GLU A O 1
ATOM 1391 N N . TRP A 1 177 ? 19.345 -12.828 -11.445 1.00 86.69 177 TRP A N 1
ATOM 1392 C CA . TRP A 1 177 ? 19.694 -13.589 -12.646 1.00 86.69 177 TRP A CA 1
ATOM 1393 C C . TRP A 1 177 ? 18.469 -13.903 -13.508 1.00 86.69 177 TRP A C 1
ATOM 1395 O O . TRP A 1 177 ? 17.379 -14.147 -12.988 1.00 86.69 177 TRP A O 1
ATOM 1405 N N . TYR A 1 178 ? 18.648 -13.936 -14.831 1.00 88.44 178 TYR A N 1
ATOM 1406 C CA . TYR A 1 178 ? 17.601 -14.257 -15.807 1.00 88.44 178 TYR A CA 1
ATOM 1407 C C . TYR A 1 178 ? 18.108 -15.245 -16.855 1.00 88.44 178 TYR A C 1
ATOM 1409 O O . TYR A 1 178 ? 19.207 -15.077 -17.379 1.00 88.44 178 TYR A O 1
ATOM 1417 N N . HIS A 1 179 ? 17.293 -16.235 -17.228 1.00 88.44 179 HIS A N 1
ATOM 1418 C CA . HIS A 1 179 ? 17.573 -17.047 -18.413 1.00 88.44 179 HIS A CA 1
ATOM 1419 C C . HIS A 1 179 ? 17.484 -16.171 -19.659 1.00 88.44 179 HIS A C 1
ATOM 1421 O O . HIS A 1 179 ? 16.483 -15.473 -19.841 1.00 88.44 179 HIS A O 1
ATOM 1427 N N . ARG A 1 180 ? 18.464 -16.261 -20.564 1.00 86.44 180 ARG A N 1
ATOM 1428 C CA . ARG A 1 180 ? 18.411 -15.522 -21.836 1.00 86.44 180 ARG A CA 1
ATOM 1429 C C . ARG A 1 180 ? 17.171 -15.866 -22.660 1.00 86.44 180 ARG A C 1
ATOM 1431 O O . ARG A 1 180 ? 16.562 -14.971 -23.225 1.00 86.44 180 ARG A O 1
ATOM 1438 N N . ALA A 1 181 ? 16.746 -17.129 -22.637 1.00 86.94 181 ALA A N 1
ATOM 1439 C CA . ALA A 1 181 ? 15.529 -17.586 -23.311 1.00 86.94 181 ALA A CA 1
ATOM 1440 C C . ALA A 1 181 ? 14.228 -17.001 -22.725 1.00 86.94 181 ALA A C 1
ATOM 1442 O O . ALA A 1 181 ? 13.189 -17.050 -23.372 1.00 86.94 181 ALA A O 1
ATOM 1443 N N . CYS A 1 182 ? 14.266 -16.465 -21.501 1.00 86.62 182 CYS A N 1
ATOM 1444 C CA . CYS A 1 182 ? 13.125 -15.786 -20.886 1.00 86.62 182 CYS A CA 1
ATOM 1445 C C . CYS A 1 182 ? 13.103 -14.281 -21.180 1.00 86.62 182 CYS A C 1
ATOM 1447 O O . CYS A 1 182 ? 12.173 -13.604 -20.747 1.00 86.62 182 CYS A O 1
ATOM 1449 N N . LEU A 1 183 ? 14.118 -13.752 -21.866 1.00 85.38 183 LEU A N 1
ATOM 1450 C CA . LEU A 1 183 ? 14.188 -12.352 -22.261 1.00 85.38 183 LEU A CA 1
ATOM 1451 C C . LEU A 1 183 ? 13.540 -12.147 -23.630 1.00 85.38 183 LEU A C 1
ATOM 1453 O O . LEU A 1 183 ? 13.543 -13.047 -24.467 1.00 85.38 183 LEU A O 1
ATOM 1457 N N . THR A 1 184 ? 13.025 -10.944 -23.869 1.00 81.94 184 THR A N 1
ATOM 1458 C CA . THR A 1 184 ? 12.519 -10.545 -25.193 1.00 81.94 184 THR A CA 1
ATOM 1459 C C . THR A 1 184 ? 13.652 -10.453 -26.219 1.00 81.94 184 THR A C 1
ATOM 1461 O O . THR A 1 184 ? 14.805 -10.230 -25.845 1.00 81.94 184 THR A O 1
ATOM 1464 N N . ASP A 1 185 ? 13.342 -10.552 -27.514 1.00 77.38 185 ASP A N 1
ATOM 1465 C CA . ASP A 1 185 ? 14.347 -10.474 -28.590 1.00 77.38 185 ASP A CA 1
ATOM 1466 C C . ASP A 1 185 ? 15.206 -9.198 -28.502 1.00 77.38 185 ASP A C 1
ATOM 1468 O O . ASP A 1 185 ? 16.427 -9.246 -28.649 1.00 77.38 185 ASP A O 1
ATOM 1472 N N . ALA A 1 186 ? 14.586 -8.067 -28.143 1.00 71.88 186 ALA A N 1
ATOM 1473 C CA . ALA A 1 186 ? 15.266 -6.787 -27.923 1.00 71.88 186 ALA A CA 1
ATOM 1474 C C . ALA A 1 186 ? 16.246 -6.804 -26.732 1.00 71.88 186 ALA A C 1
ATOM 1476 O O . ALA A 1 186 ? 17.231 -6.069 -26.714 1.00 71.88 186 ALA A O 1
ATOM 1477 N N . GLN A 1 187 ? 15.987 -7.631 -25.717 1.00 74.19 187 GLN A N 1
ATOM 1478 C CA . GLN A 1 187 ? 16.858 -7.791 -24.550 1.00 74.19 187 GLN A CA 1
ATOM 1479 C C . GLN A 1 187 ? 17.966 -8.825 -24.790 1.00 74.19 187 GLN A C 1
ATOM 1481 O O . GLN A 1 187 ? 19.026 -8.719 -24.172 1.00 74.19 187 GLN A O 1
ATOM 1486 N N . GLN A 1 188 ? 17.738 -9.803 -25.673 1.00 72.19 188 GLN A N 1
ATOM 1487 C CA . GLN A 1 188 ? 18.721 -10.828 -26.039 1.00 72.19 188 GLN A CA 1
ATOM 1488 C C . GLN A 1 188 ? 19.841 -10.284 -26.937 1.00 72.19 188 GLN A C 1
ATOM 1490 O O . GLN A 1 188 ? 20.969 -10.768 -26.853 1.00 72.19 188 GLN A O 1
ATOM 1495 N N . SER A 1 189 ? 19.559 -9.268 -27.761 1.00 66.62 189 SER A N 1
ATOM 1496 C CA . SER A 1 189 ? 20.531 -8.666 -28.685 1.00 66.62 189 SER A CA 1
ATOM 1497 C C . SER A 1 189 ? 21.610 -7.812 -28.008 1.00 66.62 189 SER A C 1
ATOM 1499 O O . SER A 1 189 ? 22.507 -7.313 -28.686 1.00 66.62 189 SER A O 1
ATOM 1501 N N . ASN A 1 190 ? 21.535 -7.608 -26.689 1.00 63.91 190 ASN A N 1
ATOM 1502 C CA . ASN A 1 190 ? 22.528 -6.826 -25.961 1.00 63.91 190 ASN A CA 1
ATOM 1503 C C . ASN A 1 190 ? 23.807 -7.665 -25.751 1.00 63.91 190 ASN A C 1
ATOM 1505 O O . ASN A 1 190 ? 23.768 -8.764 -25.188 1.00 63.91 190 ASN A O 1
ATOM 1509 N N . ASN A 1 191 ? 24.938 -7.169 -26.262 1.00 55.22 191 ASN A N 1
ATOM 1510 C CA . ASN A 1 191 ? 26.206 -7.903 -26.316 1.00 55.22 191 ASN A CA 1
ATOM 1511 C C . ASN A 1 191 ? 26.723 -8.290 -24.920 1.00 55.22 191 ASN A C 1
ATOM 1513 O O . ASN A 1 191 ? 26.582 -7.546 -23.958 1.00 55.22 191 ASN A O 1
ATOM 1517 N N . GLN A 1 192 ? 27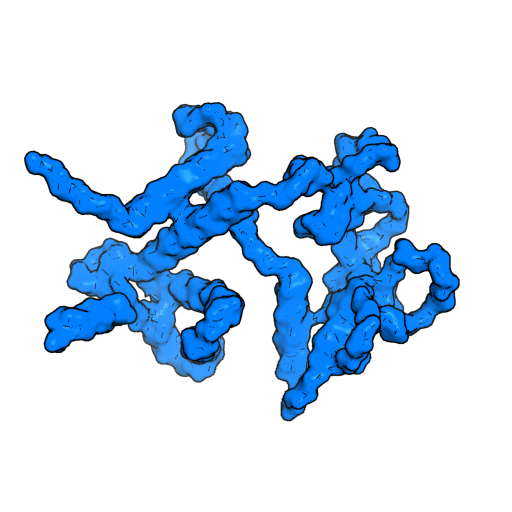.424 -9.428 -24.834 1.00 57.91 192 GLN A N 1
ATOM 1518 C CA . GLN A 1 192 ? 28.040 -9.974 -23.607 1.00 57.91 192 GLN A CA 1
ATOM 1519 C C . GLN A 1 192 ? 29.097 -9.060 -22.943 1.00 57.91 192 GLN A C 1
ATOM 1521 O O . GLN A 1 192 ? 29.634 -9.417 -21.901 1.00 57.91 192 GLN A O 1
ATOM 1526 N N . HIS A 1 193 ? 29.403 -7.900 -23.530 1.00 52.00 193 HIS A N 1
ATOM 1527 C CA . HIS A 1 193 ? 30.481 -7.005 -23.102 1.00 52.00 193 HIS A CA 1
ATOM 1528 C C . HIS A 1 193 ? 30.003 -5.713 -22.424 1.00 52.00 193 HIS A C 1
ATOM 1530 O O . HIS A 1 193 ? 30.838 -4.917 -22.003 1.00 52.00 193 HIS A O 1
ATOM 1536 N N . THR A 1 194 ? 28.693 -5.485 -22.306 1.00 68.56 194 THR A N 1
ATOM 1537 C CA . THR A 1 194 ? 28.132 -4.338 -21.578 1.00 68.56 194 THR A CA 1
ATOM 1538 C C . THR A 1 194 ? 27.262 -4.811 -20.419 1.00 68.56 194 THR A C 1
ATOM 1540 O O . THR A 1 194 ? 26.608 -5.852 -20.493 1.00 68.56 194 THR A O 1
ATOM 1543 N N . THR A 1 195 ? 27.259 -4.046 -19.326 1.00 80.25 195 THR A N 1
ATOM 1544 C CA . THR A 1 195 ? 26.405 -4.312 -18.166 1.00 80.25 195 THR A CA 1
ATOM 1545 C C . THR A 1 195 ? 24.938 -4.319 -18.598 1.00 80.25 195 THR A C 1
ATOM 1547 O O . THR A 1 195 ? 24.419 -3.314 -19.087 1.00 80.25 195 THR A O 1
ATOM 1550 N N . TRP A 1 196 ? 24.266 -5.458 -18.436 1.00 85.56 196 TRP A N 1
ATOM 1551 C CA . TRP A 1 196 ? 22.864 -5.626 -18.812 1.00 85.56 196 TRP A CA 1
ATOM 1552 C C . TRP A 1 196 ? 21.943 -5.296 -17.637 1.00 85.56 196 TRP A C 1
ATOM 1554 O O . TRP A 1 196 ? 22.205 -5.706 -16.514 1.00 85.56 196 TRP A O 1
ATOM 1564 N N . PHE A 1 197 ? 20.829 -4.609 -17.880 1.00 83.00 197 PHE A N 1
ATOM 1565 C CA . PHE A 1 197 ? 19.838 -4.291 -16.850 1.00 83.00 197 PHE A CA 1
ATOM 1566 C C . PHE A 1 197 ? 18.467 -4.846 -17.234 1.00 83.00 197 PHE A C 1
ATOM 1568 O O . PHE A 1 197 ? 18.036 -4.714 -18.379 1.00 83.00 197 PHE A O 1
ATOM 1575 N N . CYS A 1 198 ? 17.747 -5.431 -16.272 1.00 81.31 198 CYS A N 1
ATOM 1576 C CA . CYS A 1 198 ? 16.457 -6.072 -16.547 1.00 81.31 198 CYS A CA 1
ATOM 1577 C C . CYS A 1 198 ? 15.317 -5.091 -16.868 1.00 81.31 198 CYS A C 1
ATOM 1579 O O . CYS A 1 198 ? 14.263 -5.500 -17.354 1.00 81.31 198 CYS A O 1
ATOM 1581 N N . SER A 1 199 ? 15.494 -3.807 -16.560 1.00 76.44 199 SER A N 1
ATOM 1582 C CA . SER A 1 199 ? 14.541 -2.736 -16.847 1.00 76.44 199 SER A CA 1
ATOM 1583 C C . SER A 1 199 ? 15.251 -1.387 -16.945 1.00 76.44 199 SER A C 1
ATOM 1585 O O . SER A 1 199 ? 16.365 -1.230 -16.441 1.00 76.44 199 SER A O 1
ATOM 1587 N N . SER A 1 200 ? 14.567 -0.399 -17.528 1.00 69.25 200 SER A N 1
ATOM 1588 C CA . SER A 1 200 ? 15.000 1.005 -17.529 1.00 69.25 200 SER A CA 1
ATOM 1589 C C . SER A 1 200 ? 15.226 1.542 -16.111 1.00 69.25 200 SER A C 1
ATOM 1591 O O . SER A 1 200 ? 16.176 2.277 -15.859 1.00 69.25 200 SER A O 1
ATOM 1593 N N . SER A 1 201 ? 14.408 1.116 -15.145 1.00 69.50 201 SER A N 1
ATOM 1594 C CA . SER A 1 201 ? 14.600 1.453 -13.731 1.00 69.50 201 SER A CA 1
ATOM 1595 C C . SER A 1 201 ? 15.936 0.930 -13.196 1.00 69.50 201 SER A C 1
ATOM 1597 O O . SER A 1 201 ? 16.629 1.640 -12.474 1.00 69.50 201 SER A O 1
ATOM 1599 N N . CYS A 1 202 ? 16.327 -0.294 -13.568 1.00 73.19 202 CYS A N 1
ATOM 1600 C CA . CYS A 1 202 ? 17.605 -0.857 -13.143 1.00 73.19 202 CYS A CA 1
ATOM 1601 C C . CYS A 1 202 ? 18.796 -0.205 -13.854 1.00 73.19 202 CYS A C 1
ATOM 1603 O O . CYS A 1 202 ? 19.821 -0.009 -13.211 1.00 73.19 202 CYS A O 1
ATOM 1605 N N . SER A 1 203 ? 18.666 0.179 -15.130 1.00 73.12 203 SER A N 1
ATOM 1606 C CA . SER A 1 203 ? 19.737 0.902 -15.830 1.00 73.12 203 SER A CA 1
ATOM 1607 C C . SER A 1 203 ? 19.966 2.299 -15.266 1.00 73.12 203 SER A C 1
ATOM 1609 O O . SER A 1 203 ? 21.109 2.736 -15.201 1.00 73.12 203 SER A O 1
ATOM 1611 N N . MET A 1 204 ? 18.908 2.979 -14.814 1.00 65.19 204 MET A N 1
ATOM 1612 C CA . MET A 1 204 ? 19.043 4.270 -14.132 1.00 65.19 204 MET A CA 1
ATOM 1613 C C . MET A 1 204 ? 19.656 4.126 -12.733 1.00 65.19 204 MET A C 1
ATOM 1615 O O . MET A 1 204 ? 20.436 4.978 -12.328 1.00 65.19 204 MET A O 1
ATOM 1619 N N . GLY A 1 205 ? 19.370 3.031 -12.016 1.00 58.03 205 GLY A N 1
ATOM 1620 C CA . GLY A 1 205 ? 19.981 2.757 -10.709 1.00 58.03 205 GLY A CA 1
ATOM 1621 C C . GLY A 1 205 ? 21.425 2.240 -10.772 1.00 58.03 205 GLY A C 1
ATOM 1622 O O . GLY A 1 205 ? 22.134 2.281 -9.773 1.00 58.03 205 GLY A O 1
ATOM 1623 N N . GLY A 1 206 ? 21.871 1.720 -11.919 1.00 53.12 206 GLY A N 1
ATOM 1624 C CA . GLY A 1 206 ? 23.199 1.121 -12.080 1.00 53.12 206 GLY A CA 1
ATOM 1625 C C . GLY A 1 206 ? 24.354 2.110 -12.230 1.00 53.12 206 GLY A C 1
ATOM 1626 O O . GLY A 1 206 ? 25.502 1.675 -12.270 1.00 53.12 206 GLY A O 1
ATOM 1627 N N . GLY A 1 207 ? 24.060 3.409 -12.345 1.00 51.75 207 GLY A N 1
ATOM 1628 C CA . GLY A 1 207 ? 25.029 4.438 -12.728 1.00 51.75 207 GLY A CA 1
ATOM 1629 C C . GLY A 1 207 ? 25.348 5.522 -11.692 1.00 51.75 207 GLY A C 1
ATOM 1630 O O . GLY A 1 207 ? 26.171 6.375 -12.005 1.00 51.75 207 GLY A O 1
ATOM 1631 N N . GLY A 1 208 ? 24.753 5.542 -10.495 1.00 50.69 208 GLY A N 1
ATOM 1632 C CA . GLY A 1 208 ? 24.949 6.670 -9.575 1.00 50.69 208 GLY A CA 1
ATOM 1633 C C . GLY A 1 208 ? 24.588 6.380 -8.124 1.00 50.69 208 GLY A C 1
ATOM 1634 O O . GLY A 1 208 ? 23.889 5.410 -7.836 1.00 50.69 208 GLY A O 1
ATOM 1635 N N . GLU A 1 209 ? 25.115 7.223 -7.231 1.00 55.81 209 GLU A N 1
ATOM 1636 C CA . GLU A 1 209 ? 24.707 7.365 -5.827 1.00 55.81 209 GLU A CA 1
ATOM 1637 C C . GLU A 1 209 ? 23.183 7.292 -5.671 1.00 55.81 209 GLU A C 1
ATOM 1639 O O . GLU A 1 209 ? 22.439 7.670 -6.578 1.00 55.81 209 GLU A O 1
ATOM 1644 N N . GLU A 1 210 ? 22.717 6.795 -4.521 1.00 59.53 210 GLU A N 1
ATOM 1645 C CA . GLU A 1 210 ? 21.292 6.796 -4.191 1.00 59.53 210 GLU A CA 1
ATOM 1646 C C . GLU A 1 210 ? 20.677 8.168 -4.487 1.00 59.53 210 GLU A C 1
ATOM 1648 O O . GLU A 1 210 ? 21.174 9.197 -4.029 1.00 59.53 210 GLU A O 1
ATOM 1653 N N . ASP A 1 211 ? 19.587 8.189 -5.256 1.00 70.12 211 ASP A N 1
ATOM 1654 C CA . ASP A 1 211 ? 18.837 9.416 -5.507 1.00 70.12 211 ASP A CA 1
ATOM 1655 C C . ASP A 1 211 ? 18.070 9.788 -4.230 1.00 70.12 211 ASP A C 1
ATOM 1657 O O . ASP A 1 211 ? 16.891 9.466 -4.045 1.00 70.12 211 ASP A O 1
ATOM 1661 N N . PHE A 1 212 ? 18.790 10.416 -3.298 1.00 75.12 212 PHE A N 1
ATOM 1662 C CA . PHE A 1 212 ? 18.275 10.833 -1.999 1.00 75.12 212 PHE A CA 1
ATOM 1663 C C . PHE A 1 212 ? 17.078 11.775 -2.145 1.00 75.12 212 PHE A C 1
ATOM 1665 O O . PHE A 1 212 ? 16.173 11.733 -1.312 1.00 75.12 212 PHE A O 1
ATOM 1672 N N . LEU A 1 213 ? 17.038 12.585 -3.211 1.00 80.50 213 LEU A N 1
ATOM 1673 C CA . LEU A 1 213 ? 15.918 13.480 -3.486 1.00 80.50 213 LEU A CA 1
ATOM 1674 C C . LEU A 1 213 ? 14.676 12.681 -3.883 1.00 80.50 213 LEU A C 1
ATOM 1676 O O . LEU A 1 213 ? 13.615 12.882 -3.295 1.00 80.50 213 LEU A O 1
ATOM 1680 N N . LEU A 1 214 ? 14.805 11.735 -4.815 1.00 80.50 214 LEU A N 1
ATOM 1681 C CA . LEU A 1 214 ? 13.698 10.866 -5.205 1.00 80.50 214 LEU A CA 1
ATOM 1682 C C . LEU A 1 214 ? 13.199 10.023 -4.026 1.00 80.50 214 LEU A C 1
ATOM 1684 O O . LEU A 1 214 ? 11.988 9.908 -3.832 1.00 80.50 214 LEU A O 1
ATOM 1688 N N . ASN A 1 215 ? 14.102 9.457 -3.222 1.00 79.38 215 ASN A N 1
ATOM 1689 C CA . ASN A 1 215 ? 13.739 8.673 -2.038 1.00 79.38 215 ASN A CA 1
ATOM 1690 C C . ASN A 1 215 ? 13.009 9.529 -0.994 1.00 79.38 215 ASN A C 1
ATOM 1692 O O . ASN A 1 215 ? 11.981 9.109 -0.455 1.00 79.38 215 ASN A O 1
ATOM 1696 N N . TYR A 1 216 ? 13.485 10.753 -0.752 1.00 82.56 216 TYR A N 1
ATOM 1697 C CA . TYR A 1 216 ? 12.806 11.714 0.111 1.00 82.56 216 TYR A CA 1
ATOM 1698 C C . TYR A 1 216 ? 11.408 12.061 -0.420 1.00 82.56 216 TYR A C 1
ATOM 1700 O O . TYR A 1 216 ? 10.427 11.950 0.314 1.00 82.56 216 TYR A O 1
ATOM 1708 N N . THR A 1 217 ? 11.284 12.401 -1.706 1.00 85.69 217 THR A N 1
ATOM 1709 C CA . THR A 1 217 ? 9.999 12.733 -2.337 1.00 85.69 217 THR A CA 1
ATOM 1710 C C . THR A 1 217 ? 9.011 11.570 -2.272 1.00 85.69 217 THR A C 1
ATOM 1712 O O . THR A 1 217 ? 7.844 11.786 -1.944 1.00 85.69 217 THR A O 1
ATOM 1715 N N . LYS A 1 218 ? 9.461 10.335 -2.524 1.00 85.38 218 LYS A N 1
ATOM 1716 C CA . LYS A 1 218 ? 8.630 9.130 -2.372 1.00 85.38 218 LYS A CA 1
ATOM 1717 C C . LYS A 1 218 ? 8.149 8.948 -0.940 1.00 85.38 218 LYS A C 1
ATOM 1719 O O . LYS A 1 218 ? 6.975 8.669 -0.741 1.00 85.38 218 LYS A O 1
ATOM 1724 N N . THR A 1 219 ? 9.028 9.159 0.037 1.00 83.88 219 THR A N 1
ATOM 1725 C CA . THR A 1 219 ? 8.688 9.047 1.460 1.00 83.88 219 THR A CA 1
ATOM 1726 C C . THR A 1 219 ? 7.641 10.088 1.862 1.00 83.88 219 THR A C 1
ATOM 1728 O O . THR A 1 219 ? 6.630 9.740 2.463 1.00 83.88 219 THR A O 1
ATOM 1731 N N . VAL A 1 220 ? 7.831 11.354 1.477 1.00 86.06 220 VAL A N 1
ATOM 1732 C CA . VAL A 1 220 ? 6.866 12.433 1.754 1.00 86.06 220 VAL A CA 1
ATOM 1733 C C . VAL A 1 220 ? 5.515 12.151 1.100 1.00 86.06 220 VAL A C 1
ATOM 1735 O O . VAL A 1 220 ? 4.477 12.330 1.735 1.00 86.06 220 VAL A O 1
ATOM 1738 N N . LEU A 1 221 ? 5.512 11.697 -0.157 1.00 89.25 221 LEU A N 1
ATOM 1739 C CA . LEU A 1 221 ? 4.275 11.364 -0.853 1.00 89.25 221 LEU A CA 1
ATOM 1740 C C . LEU A 1 221 ? 3.580 10.145 -0.226 1.00 89.25 221 LEU A C 1
ATOM 1742 O O . LEU A 1 221 ? 2.364 10.169 -0.052 1.00 89.25 221 LEU A O 1
ATOM 1746 N N . TRP A 1 222 ? 4.333 9.111 0.150 1.00 87.69 222 TRP A N 1
ATOM 1747 C CA . TRP A 1 222 ? 3.799 7.945 0.849 1.00 87.69 222 TRP A CA 1
ATOM 1748 C C . TRP A 1 222 ? 3.084 8.342 2.147 1.00 87.69 222 TRP A C 1
ATOM 1750 O O . TRP A 1 222 ? 1.921 7.989 2.337 1.00 87.69 222 TRP A O 1
ATOM 1760 N N . GLU A 1 223 ? 3.734 9.138 2.999 1.00 86.12 223 GLU A N 1
ATOM 1761 C CA . GLU A 1 223 ? 3.136 9.624 4.249 1.00 86.12 223 GLU A CA 1
ATOM 1762 C C . GLU A 1 223 ? 1.881 10.472 3.995 1.00 86.12 223 GLU A C 1
ATOM 1764 O O . GLU A 1 223 ? 0.868 10.320 4.678 1.00 86.12 223 GLU A O 1
ATOM 1769 N N . GLY A 1 224 ? 1.911 11.321 2.965 1.00 89.38 224 GLY A N 1
ATOM 1770 C CA . GLY A 1 224 ? 0.770 12.134 2.555 1.00 89.38 224 GLY A CA 1
ATOM 1771 C C . GLY A 1 224 ? -0.440 11.314 2.099 1.00 89.38 224 GLY A C 1
ATOM 1772 O O . GLY A 1 224 ? -1.559 11.547 2.559 1.00 89.38 224 GLY A O 1
ATOM 1773 N N . LEU A 1 225 ? -0.224 10.320 1.233 1.00 90.50 225 LEU A N 1
ATOM 1774 C CA . LEU A 1 225 ? -1.274 9.406 0.771 1.00 90.50 225 LEU A CA 1
ATOM 1775 C C . LEU A 1 225 ? -1.831 8.560 1.920 1.00 90.50 225 LEU A C 1
ATOM 1777 O O . LEU A 1 225 ? -3.047 8.439 2.054 1.00 90.50 225 LEU A O 1
ATOM 1781 N N . ASN A 1 226 ? -0.953 8.027 2.772 1.00 88.25 226 ASN A N 1
ATOM 1782 C CA . ASN A 1 226 ? -1.329 7.260 3.957 1.00 88.25 226 ASN A CA 1
ATOM 1783 C C . ASN A 1 226 ? -2.198 8.101 4.911 1.00 88.25 226 ASN A C 1
ATOM 1785 O O . ASN A 1 226 ? -3.234 7.632 5.379 1.00 88.25 226 ASN A O 1
ATOM 1789 N N . HIS A 1 227 ? -1.838 9.367 5.147 1.00 88.19 227 HIS A N 1
ATOM 1790 C CA . HIS A 1 227 ? -2.644 10.290 5.948 1.00 88.19 227 HIS A CA 1
ATOM 1791 C C . HIS A 1 227 ? -4.029 10.544 5.333 1.00 88.19 227 HIS A C 1
ATOM 1793 O O . HIS A 1 227 ? -5.035 10.492 6.042 1.00 88.19 227 HIS A O 1
ATOM 1799 N N . LEU A 1 228 ? -4.103 10.800 4.021 1.00 90.19 228 LEU A N 1
ATOM 1800 C CA . LEU A 1 228 ? -5.379 11.020 3.332 1.00 90.19 228 LEU A CA 1
ATOM 1801 C C . LEU A 1 228 ? -6.292 9.791 3.413 1.00 90.19 228 LEU A C 1
ATOM 1803 O O . LEU A 1 228 ? -7.464 9.942 3.749 1.00 90.19 228 LEU A O 1
ATOM 1807 N N . ALA A 1 229 ? -5.751 8.595 3.172 1.00 91.50 229 ALA A N 1
ATOM 1808 C CA . ALA A 1 229 ? -6.508 7.346 3.229 1.00 91.50 229 ALA A CA 1
ATOM 1809 C C . ALA A 1 229 ? -7.012 7.032 4.650 1.00 91.50 229 ALA A C 1
ATOM 1811 O O . ALA A 1 229 ? -8.145 6.595 4.831 1.00 91.50 229 ALA A O 1
ATOM 1812 N N . ARG A 1 230 ? -6.205 7.315 5.681 1.00 91.19 230 ARG A N 1
ATOM 1813 C CA . ARG A 1 230 ? -6.622 7.180 7.088 1.00 91.19 230 ARG A CA 1
ATOM 1814 C C . ARG A 1 230 ? -7.745 8.126 7.450 1.00 91.19 230 ARG A C 1
ATOM 1816 O O . ARG A 1 230 ? -8.694 7.723 8.118 1.00 91.19 230 ARG A O 1
ATOM 1823 N N . ARG A 1 231 ? -7.623 9.386 7.038 1.00 90.50 231 ARG A N 1
ATOM 1824 C CA . ARG A 1 231 ? -8.647 10.390 7.310 1.00 90.50 231 ARG A CA 1
ATOM 1825 C C . ARG A 1 231 ? -9.966 10.003 6.652 1.00 90.50 231 ARG A C 1
ATOM 1827 O O . ARG A 1 231 ? -10.988 10.085 7.319 1.00 90.50 231 ARG A O 1
ATOM 1834 N N . ASP A 1 232 ? -9.922 9.544 5.405 1.00 92.81 232 ASP A N 1
ATOM 1835 C CA . ASP A 1 232 ? -11.093 9.049 4.677 1.00 92.81 232 ASP A CA 1
ATOM 1836 C C . ASP A 1 232 ? -11.758 7.874 5.413 1.00 92.81 232 ASP A C 1
ATOM 1838 O O . ASP A 1 232 ? -12.937 7.942 5.751 1.00 92.81 232 ASP A O 1
ATOM 1842 N N . ALA A 1 233 ? -10.976 6.866 5.817 1.00 94.44 233 ALA A N 1
ATOM 1843 C CA . ALA A 1 233 ? -11.488 5.736 6.594 1.00 94.44 233 ALA A CA 1
ATOM 1844 C C . ALA A 1 233 ? -12.122 6.163 7.929 1.00 94.44 233 ALA A C 1
ATOM 1846 O O . ALA A 1 233 ? -13.165 5.639 8.313 1.00 94.44 233 ALA A O 1
ATOM 1847 N N . ILE A 1 234 ? -11.534 7.135 8.636 1.00 93.31 234 ILE A N 1
ATOM 1848 C CA . ILE A 1 234 ? -12.125 7.686 9.864 1.00 93.31 234 ILE A CA 1
ATOM 1849 C C . ILE A 1 234 ? -13.440 8.399 9.547 1.00 93.31 234 ILE A C 1
ATOM 1851 O O . ILE A 1 234 ? -14.428 8.142 10.227 1.00 93.31 234 ILE A O 1
ATOM 1855 N N . GLN A 1 235 ? -13.456 9.266 8.532 1.00 93.12 235 GLN A N 1
ATOM 1856 C CA . GLN A 1 235 ? -14.612 10.077 8.140 1.00 93.12 235 GLN A CA 1
ATOM 1857 C C . GLN A 1 235 ? -15.800 9.222 7.689 1.00 93.12 235 GLN A C 1
ATOM 1859 O O . GLN A 1 235 ? -16.943 9.526 8.045 1.00 93.12 235 GLN A O 1
ATOM 1864 N N . GLU A 1 236 ? -15.541 8.118 6.996 1.00 93.31 236 GLU A N 1
ATOM 1865 C CA . GLU A 1 236 ? -16.560 7.153 6.575 1.00 93.31 236 GLU A CA 1
ATOM 1866 C C . GLU A 1 236 ? -16.880 6.103 7.655 1.00 93.31 236 GLU A C 1
ATOM 1868 O O . GLU A 1 236 ? -17.894 5.412 7.572 1.00 93.31 236 GLU A O 1
ATOM 1873 N N . GLY A 1 237 ? -16.075 6.019 8.720 1.00 92.12 237 GLY A N 1
ATOM 1874 C CA . GLY A 1 237 ? -16.239 5.011 9.770 1.00 92.12 237 GLY A CA 1
ATOM 1875 C C . GLY A 1 237 ? -15.923 3.594 9.285 1.00 92.12 237 GLY A C 1
ATOM 1876 O O . GLY A 1 237 ? -16.539 2.629 9.742 1.00 92.12 237 GLY A O 1
ATOM 1877 N N . ASP A 1 238 ? -14.974 3.462 8.359 1.00 94.44 238 ASP A N 1
ATOM 1878 C CA . ASP A 1 238 ? -14.538 2.188 7.797 1.00 94.44 238 ASP A CA 1
ATOM 1879 C C . ASP A 1 238 ? -13.641 1.433 8.790 1.00 94.44 238 ASP A C 1
ATOM 1881 O O . ASP A 1 238 ? -12.412 1.546 8.810 1.00 94.44 238 ASP A O 1
ATOM 1885 N N . GLY A 1 239 ? -14.282 0.636 9.642 1.00 92.69 239 GLY A N 1
ATOM 1886 C CA . GLY A 1 239 ? -13.621 -0.194 10.637 1.00 92.69 239 GLY A CA 1
ATOM 1887 C C . GLY A 1 239 ? -12.667 -1.241 10.051 1.00 92.69 239 GLY A C 1
ATOM 1888 O O . GLY A 1 239 ? -11.728 -1.638 10.749 1.00 92.69 239 GLY A O 1
ATOM 1889 N N . ASP A 1 240 ? -12.864 -1.688 8.809 1.00 93.38 240 ASP A N 1
ATOM 1890 C CA . ASP A 1 240 ? -11.941 -2.596 8.119 1.00 93.38 240 ASP A CA 1
ATOM 1891 C C . ASP A 1 240 ? -10.642 -1.870 7.771 1.00 93.38 240 ASP A C 1
ATOM 1893 O O . ASP A 1 240 ? -9.581 -2.226 8.297 1.00 93.38 240 ASP A O 1
ATOM 1897 N N . ALA A 1 241 ? -10.740 -0.783 7.004 1.00 93.38 241 ALA A N 1
ATOM 1898 C CA . ALA A 1 241 ? -9.583 0.017 6.614 1.00 93.38 241 ALA A CA 1
ATOM 1899 C C . ALA A 1 241 ? -8.829 0.560 7.840 1.00 93.38 241 ALA A C 1
ATOM 1901 O O . ALA A 1 241 ? -7.603 0.466 7.922 1.00 93.38 241 ALA A O 1
ATOM 1902 N N . MET A 1 242 ? -9.553 1.046 8.856 1.00 93.06 242 MET A N 1
ATOM 1903 C CA . MET A 1 242 ? -8.961 1.467 10.129 1.00 93.06 242 MET A CA 1
ATOM 1904 C C . MET A 1 242 ? -8.146 0.348 10.790 1.00 93.06 242 MET A C 1
ATOM 1906 O O . MET A 1 242 ? -7.090 0.617 11.358 1.00 93.06 242 MET A O 1
ATOM 1910 N N . THR A 1 243 ? -8.604 -0.905 10.730 1.00 92.56 243 THR A N 1
ATOM 1911 C CA . THR A 1 243 ? -7.875 -2.056 11.292 1.00 92.56 243 THR A CA 1
ATOM 1912 C C . THR A 1 243 ? -6.632 -2.401 10.470 1.00 92.56 243 THR A C 1
ATOM 1914 O O . THR A 1 243 ? -5.589 -2.701 11.052 1.00 92.56 243 THR A O 1
ATOM 1917 N N . ASP A 1 244 ? -6.690 -2.288 9.143 1.00 90.81 244 ASP A N 1
ATOM 1918 C CA . ASP A 1 244 ? -5.529 -2.474 8.262 1.00 90.81 244 ASP A CA 1
ATOM 1919 C C . ASP A 1 244 ? -4.430 -1.432 8.495 1.00 90.81 244 ASP A C 1
ATOM 1921 O O . ASP A 1 244 ? -3.235 -1.757 8.507 1.00 90.81 244 ASP A O 1
ATOM 1925 N N . PHE A 1 245 ? -4.813 -0.187 8.775 1.00 91.00 245 PHE A N 1
ATOM 1926 C CA . PHE A 1 245 ? -3.858 0.848 9.158 1.00 91.00 245 PHE A CA 1
ATOM 1927 C C . PHE A 1 245 ? -3.113 0.502 10.450 1.00 91.00 245 PHE A C 1
ATOM 1929 O O . PHE A 1 245 ? -1.890 0.644 10.491 1.00 91.00 245 PHE A O 1
ATOM 1936 N N . TRP A 1 246 ? -3.798 -0.057 11.455 1.00 89.12 246 TRP A N 1
ATOM 1937 C CA . TRP A 1 246 ? -3.137 -0.545 12.671 1.00 89.12 246 TRP A CA 1
ATOM 1938 C C . TRP A 1 246 ? -2.130 -1.664 12.386 1.00 89.12 246 TRP A C 1
ATOM 1940 O O . TRP A 1 246 ? -1.077 -1.700 13.019 1.00 89.12 246 TRP A O 1
ATOM 1950 N N . ARG A 1 247 ? -2.408 -2.558 11.425 1.00 87.56 247 ARG A N 1
ATOM 1951 C CA . ARG A 1 247 ? -1.453 -3.606 11.012 1.00 87.56 247 ARG A CA 1
ATOM 1952 C C . ARG A 1 247 ? -0.192 -2.993 10.408 1.00 87.56 247 ARG A C 1
ATOM 1954 O O . ARG A 1 247 ? 0.912 -3.410 10.748 1.00 87.56 247 ARG A O 1
ATOM 1961 N N . THR A 1 248 ? -0.357 -1.970 9.572 1.00 84.38 248 THR A N 1
ATOM 1962 C CA . THR A 1 248 ? 0.765 -1.228 8.973 1.00 84.38 248 THR A CA 1
ATOM 1963 C C . THR A 1 248 ? 1.581 -0.496 10.043 1.00 84.38 248 THR A C 1
ATOM 1965 O O . THR A 1 248 ? 2.813 -0.529 10.025 1.00 84.38 248 THR A O 1
ATOM 1968 N N . ASP A 1 249 ? 0.910 0.095 11.034 1.00 86.19 249 ASP A N 1
ATOM 1969 C CA . ASP A 1 249 ? 1.560 0.817 12.130 1.00 86.19 249 ASP A CA 1
ATOM 1970 C C . ASP A 1 249 ? 2.411 -0.081 13.026 1.00 86.19 249 ASP A C 1
ATOM 1972 O O . ASP A 1 249 ? 3.331 0.422 13.666 1.00 86.19 249 ASP A O 1
ATOM 1976 N N . MET A 1 250 ? 2.171 -1.397 13.065 1.00 86.44 250 MET A N 1
ATOM 1977 C CA . MET A 1 250 ? 2.949 -2.301 13.927 1.00 86.44 250 MET A CA 1
ATOM 1978 C C . MET A 1 250 ? 4.427 -2.265 13.569 1.00 86.44 250 MET A C 1
ATOM 1980 O O . MET A 1 250 ? 5.279 -2.198 14.454 1.00 86.44 250 MET A O 1
ATOM 1984 N N . VAL A 1 251 ? 4.726 -2.224 12.272 1.00 80.44 251 VAL A N 1
ATOM 1985 C CA . VAL A 1 251 ? 6.098 -2.133 11.768 1.00 80.44 251 VAL A CA 1
ATOM 1986 C C . VAL A 1 251 ? 6.732 -0.807 12.188 1.00 80.44 251 VAL A C 1
ATOM 1988 O O . VAL A 1 251 ? 7.854 -0.782 12.695 1.00 80.44 251 VAL A O 1
ATOM 1991 N N . LEU A 1 252 ? 5.995 0.299 12.044 1.00 77.81 252 LEU A N 1
ATOM 1992 C CA . LEU A 1 252 ? 6.481 1.632 12.402 1.00 77.81 252 LEU A CA 1
ATOM 1993 C C . LEU A 1 252 ? 6.714 1.766 13.910 1.00 77.81 252 LEU A C 1
ATOM 1995 O O . LEU A 1 252 ? 7.770 2.240 14.327 1.00 77.81 252 LEU A O 1
ATOM 1999 N N . LEU A 1 253 ? 5.763 1.320 14.727 1.00 82.50 253 LEU A N 1
ATOM 2000 C CA . LEU A 1 253 ? 5.846 1.382 16.185 1.00 82.50 253 LEU A CA 1
ATOM 2001 C C . LEU A 1 253 ? 6.989 0.523 16.727 1.00 82.50 253 LEU A C 1
ATOM 2003 O O . LEU A 1 253 ? 7.686 0.963 17.640 1.00 82.50 253 LEU A O 1
ATOM 2007 N N . TRP A 1 254 ? 7.223 -0.650 16.135 1.00 78.75 254 TRP A N 1
ATOM 2008 C CA . TRP A 1 254 ? 8.384 -1.479 16.448 1.00 78.75 254 TRP A CA 1
ATOM 2009 C C . TRP A 1 254 ? 9.696 -0.774 16.083 1.00 78.75 254 TRP A C 1
ATOM 2011 O O . TRP A 1 254 ? 10.563 -0.604 16.937 1.00 78.75 254 TRP A O 1
ATOM 2021 N N . SER A 1 255 ? 9.816 -0.295 14.838 1.00 71.06 255 SER A N 1
ATOM 2022 C CA . SER A 1 255 ? 11.040 0.347 14.327 1.00 71.06 255 SER A CA 1
ATOM 2023 C C . SER A 1 255 ? 11.437 1.625 15.075 1.00 71.06 255 SER A C 1
ATOM 2025 O O . SER A 1 255 ? 12.611 1.981 15.108 1.00 71.06 255 SER A O 1
ATOM 2027 N N . ARG A 1 256 ? 10.464 2.316 15.679 1.00 73.50 256 ARG A N 1
ATOM 2028 C CA . ARG A 1 256 ? 10.653 3.558 16.445 1.00 73.50 256 ARG A CA 1
ATOM 2029 C C . ARG A 1 256 ? 10.689 3.329 17.959 1.00 73.50 256 ARG A C 1
ATOM 2031 O O . ARG A 1 256 ? 10.604 4.289 18.717 1.00 73.50 256 ARG A O 1
ATOM 2038 N N . GLU A 1 257 ? 10.772 2.073 18.397 1.00 78.44 257 GLU A N 1
ATOM 2039 C CA . GLU A 1 257 ? 10.848 1.677 19.811 1.00 78.44 257 GLU A CA 1
ATOM 2040 C C . GLU A 1 257 ? 9.653 2.149 20.669 1.00 78.44 257 GLU A C 1
ATOM 2042 O O . GLU A 1 257 ? 9.733 2.270 21.893 1.00 78.44 257 GLU A O 1
ATOM 2047 N N . HIS A 1 258 ? 8.484 2.350 20.057 1.00 76.44 258 HIS A N 1
ATOM 2048 C CA . HIS A 1 258 ? 7.245 2.699 20.755 1.00 76.44 258 HIS A CA 1
ATOM 2049 C C . HIS A 1 258 ? 6.536 1.448 21.301 1.00 76.44 258 HIS A C 1
ATOM 2051 O O . HIS A 1 258 ? 5.366 1.188 21.012 1.00 76.44 258 HIS A O 1
ATOM 2057 N N . LEU A 1 259 ? 7.246 0.670 22.124 1.00 81.12 259 LEU A N 1
ATOM 2058 C CA . LEU A 1 259 ? 6.828 -0.668 22.566 1.00 81.12 259 LEU A CA 1
ATOM 2059 C C . LEU A 1 259 ? 5.494 -0.690 23.325 1.00 81.12 259 LEU A C 1
ATOM 2061 O O . LEU A 1 259 ? 4.742 -1.656 23.226 1.00 81.12 259 LEU A O 1
ATOM 2065 N N . GLN A 1 260 ? 5.170 0.371 24.070 1.00 81.62 260 GLN A N 1
ATOM 2066 C CA . GLN A 1 260 ? 3.884 0.458 24.765 1.00 81.62 260 GLN A CA 1
ATOM 2067 C C . GLN A 1 260 ? 2.713 0.526 23.776 1.00 81.62 260 GLN A C 1
ATOM 2069 O O . GLN A 1 260 ? 1.742 -0.210 23.931 1.00 81.62 260 GLN A O 1
ATOM 2074 N N . LEU A 1 261 ? 2.818 1.380 22.753 1.00 83.81 261 LEU A N 1
ATOM 2075 C CA . LEU A 1 261 ? 1.800 1.500 21.708 1.00 83.81 261 LEU A CA 1
ATOM 2076 C C . LEU A 1 261 ? 1.745 0.228 20.864 1.00 83.81 261 LEU A C 1
ATOM 2078 O O . LEU A 1 261 ? 0.660 -0.286 20.622 1.00 83.81 261 LEU A O 1
ATOM 2082 N N . PHE A 1 262 ? 2.906 -0.332 20.515 1.00 86.81 262 PHE A N 1
ATOM 2083 C CA . PHE A 1 262 ? 3.001 -1.612 19.816 1.00 86.81 262 PHE A CA 1
ATOM 2084 C C . PHE A 1 262 ? 2.224 -2.719 20.543 1.00 86.81 262 PHE A C 1
ATOM 2086 O O . PHE A 1 262 ? 1.377 -3.377 19.944 1.00 86.81 262 PHE A O 1
ATOM 2093 N N . ASN A 1 263 ? 2.449 -2.889 21.850 1.00 85.12 263 ASN A N 1
ATOM 2094 C CA . ASN A 1 263 ? 1.767 -3.916 22.639 1.00 85.12 263 ASN A CA 1
ATOM 2095 C C . ASN A 1 263 ? 0.247 -3.698 22.691 1.00 85.12 263 ASN A C 1
ATOM 2097 O O . ASN A 1 263 ? -0.510 -4.654 22.512 1.00 85.12 263 ASN A O 1
ATOM 2101 N N . SER A 1 264 ? -0.204 -2.460 22.908 1.00 87.25 264 SER A N 1
ATOM 2102 C CA . SER A 1 264 ? -1.634 -2.125 22.949 1.00 87.25 264 SER A CA 1
ATOM 2103 C C . SER A 1 264 ? -2.324 -2.400 21.615 1.00 87.25 264 SER A C 1
ATOM 2105 O O . SER A 1 264 ? -3.393 -3.008 21.565 1.00 87.25 264 SER A O 1
ATOM 2107 N N . SER A 1 265 ? -1.703 -1.999 20.514 1.00 89.38 265 SER A N 1
ATOM 2108 C CA . SER A 1 265 ? -2.256 -2.218 19.185 1.00 89.38 265 SER A CA 1
ATOM 2109 C C . SER A 1 265 ? -2.198 -3.686 18.762 1.00 89.38 265 SER A C 1
ATOM 2111 O O . SER A 1 265 ? -3.144 -4.181 18.153 1.00 89.38 265 SER A O 1
ATOM 2113 N N . HIS A 1 266 ? -1.150 -4.422 19.142 1.00 89.88 266 HIS A N 1
ATOM 2114 C CA . HIS A 1 266 ? -1.092 -5.870 18.958 1.00 89.88 266 HIS A CA 1
ATOM 2115 C C . HIS A 1 266 ? -2.243 -6.568 19.701 1.00 89.88 266 HIS A C 1
ATOM 2117 O O . HIS A 1 266 ? -2.915 -7.431 19.135 1.00 89.88 266 HIS A O 1
ATOM 2123 N N . GLN A 1 267 ? -2.533 -6.169 20.945 1.00 89.56 267 GLN A N 1
ATOM 2124 C CA . GLN A 1 267 ? -3.690 -6.672 21.699 1.00 89.56 267 GLN A CA 1
ATOM 2125 C C . GLN A 1 267 ? -5.023 -6.326 21.025 1.00 89.56 267 GLN A C 1
ATOM 2127 O O . GLN A 1 267 ? -5.906 -7.179 20.956 1.00 89.56 267 GLN A O 1
ATOM 2132 N N . LEU A 1 268 ? -5.167 -5.108 20.494 1.00 90.50 268 LEU A N 1
ATOM 2133 C CA . LEU A 1 268 ? -6.357 -4.705 19.744 1.00 90.50 268 LEU A CA 1
ATOM 2134 C C . LEU A 1 268 ? -6.579 -5.612 18.526 1.00 90.50 268 LEU A C 1
ATOM 2136 O O . LEU A 1 268 ? -7.664 -6.172 18.371 1.00 90.50 268 LEU A O 1
ATOM 2140 N N . ILE A 1 269 ? -5.550 -5.795 17.694 1.00 92.25 269 ILE A N 1
ATOM 2141 C CA . ILE A 1 269 ? -5.633 -6.602 16.468 1.00 92.25 269 ILE A CA 1
ATOM 2142 C C . ILE A 1 269 ? -5.903 -8.072 16.807 1.00 92.25 269 ILE A C 1
ATOM 2144 O O . ILE A 1 269 ? -6.819 -8.670 16.249 1.00 92.25 269 ILE A O 1
ATOM 2148 N N . THR A 1 270 ? -5.150 -8.655 17.743 1.00 91.06 270 THR A N 1
ATOM 2149 C CA . THR A 1 270 ? -5.335 -10.061 18.150 1.00 91.06 270 THR A CA 1
ATOM 2150 C C . THR A 1 270 ? -6.683 -10.309 18.821 1.00 91.06 270 THR A C 1
ATOM 2152 O O . THR A 1 270 ? -7.270 -11.377 18.642 1.00 91.06 270 THR A O 1
ATOM 2155 N N . GLY A 1 271 ? -7.207 -9.329 19.555 1.00 91.12 271 GLY A N 1
ATOM 2156 C CA . GLY A 1 271 ? -8.553 -9.378 20.107 1.00 91.12 271 GLY A CA 1
ATOM 2157 C C . GLY A 1 271 ? -9.620 -9.385 19.012 1.00 91.12 271 GLY A C 1
ATOM 2158 O O . GLY A 1 271 ? -10.469 -10.277 19.003 1.00 91.12 271 GLY A O 1
ATOM 2159 N N . ILE A 1 272 ? -9.553 -8.434 18.070 1.00 91.75 272 ILE A N 1
ATOM 2160 C CA . ILE A 1 272 ? -10.492 -8.327 16.940 1.00 91.75 272 ILE A CA 1
ATOM 2161 C C . ILE A 1 272 ? -10.450 -9.604 16.088 1.00 91.75 272 ILE A C 1
ATOM 2163 O O . ILE A 1 272 ? -11.479 -10.251 15.918 1.00 91.75 272 ILE A O 1
ATOM 2167 N N . GLU A 1 273 ? -9.283 -10.013 15.597 1.00 87.44 273 GLU A N 1
ATOM 2168 C CA . GLU A 1 273 ? -9.160 -11.127 14.640 1.00 87.44 273 GLU A CA 1
ATOM 2169 C C . GLU A 1 273 ? -9.207 -12.513 15.291 1.00 87.44 273 GLU A C 1
ATOM 2171 O O . GLU A 1 273 ? -9.514 -13.510 14.640 1.00 87.44 273 GLU A O 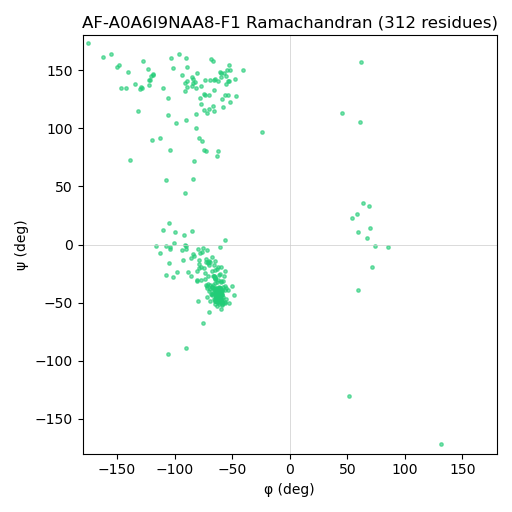1
ATOM 2176 N N . GLY A 1 274 ? -8.888 -12.595 16.580 1.00 88.75 274 GLY A N 1
ATOM 2177 C CA . GLY A 1 274 ? -8.768 -13.855 17.297 1.00 88.75 274 GLY A CA 1
ATOM 2178 C C . GLY A 1 274 ? -9.945 -14.097 18.228 1.00 88.75 274 GLY A C 1
ATOM 2179 O O . GLY A 1 274 ? -10.964 -14.680 17.854 1.00 88.75 274 GLY A O 1
ATOM 2180 N N . PHE A 1 275 ? -9.758 -13.708 19.486 1.00 87.06 275 PHE A N 1
ATOM 2181 C CA . PHE A 1 275 ? -10.444 -14.333 20.616 1.00 87.06 275 PHE A CA 1
ATOM 2182 C C . PHE A 1 275 ? -11.605 -13.523 21.210 1.00 87.06 275 PHE A C 1
ATOM 2184 O O . PHE A 1 275 ? -12.257 -14.016 22.136 1.00 87.06 275 PHE A O 1
ATOM 2191 N N . TYR A 1 276 ? -11.904 -12.311 20.724 1.00 92.44 276 TYR A N 1
ATOM 2192 C CA . TYR A 1 276 ? -13.104 -11.607 21.180 1.00 92.44 276 TYR A CA 1
ATOM 2193 C C . TYR A 1 276 ? -14.388 -12.280 20.676 1.00 92.44 276 TYR A C 1
ATOM 2195 O O . TYR A 1 276 ? -14.453 -12.708 19.521 1.00 92.44 276 TYR A O 1
ATOM 2203 N N . PRO A 1 277 ? -15.445 -12.340 21.513 1.00 95.19 277 PRO A N 1
ATOM 2204 C CA . PRO A 1 277 ? -16.774 -12.715 21.052 1.00 95.19 277 PRO A CA 1
ATOM 2205 C C . PRO A 1 277 ? -17.215 -11.813 19.901 1.00 95.19 277 PRO A C 1
ATOM 2207 O O . PRO A 1 277 ? -16.956 -10.612 19.935 1.00 95.19 277 PRO A O 1
ATOM 2210 N N . GLU A 1 278 ? -17.949 -12.370 18.937 1.00 93.81 278 GLU A N 1
ATOM 2211 C CA . GLU A 1 278 ? -18.331 -11.672 17.700 1.00 93.81 278 GLU A CA 1
ATOM 2212 C C . GLU A 1 278 ? -18.909 -10.274 17.946 1.00 93.81 278 GLU A C 1
ATOM 2214 O O . GLU A 1 278 ? -18.503 -9.307 17.316 1.00 93.81 278 GLU A O 1
ATOM 2219 N N . ARG A 1 279 ? -19.792 -10.130 18.938 1.00 94.88 279 ARG A N 1
ATOM 2220 C CA . ARG A 1 279 ? -20.343 -8.821 19.305 1.00 94.88 279 ARG A CA 1
ATOM 2221 C C . ARG A 1 279 ? -19.259 -7.812 19.703 1.00 94.88 279 ARG A C 1
ATOM 2223 O O . ARG A 1 279 ? -19.267 -6.689 19.221 1.00 94.88 279 ARG A O 1
ATOM 2230 N N . VAL A 1 280 ? -18.336 -8.215 20.575 1.00 93.94 280 VAL A N 1
ATOM 2231 C CA . VAL A 1 280 ? -17.250 -7.350 21.066 1.00 93.94 280 VAL A CA 1
ATOM 2232 C C . VAL A 1 280 ? -16.282 -7.021 19.932 1.00 93.94 280 VAL A C 1
ATOM 2234 O O . VAL A 1 280 ? -15.810 -5.894 19.846 1.00 93.94 280 VAL A O 1
ATOM 2237 N N . ARG A 1 281 ? -16.021 -7.976 19.034 1.00 93.44 281 ARG A N 1
ATOM 2238 C CA . ARG A 1 281 ? -15.235 -7.755 17.816 1.00 93.44 281 ARG A CA 1
ATOM 2239 C C . ARG A 1 281 ? -15.857 -6.667 16.944 1.00 93.44 281 ARG A C 1
ATOM 2241 O O . ARG A 1 281 ? -15.153 -5.737 16.564 1.00 93.44 281 ARG A O 1
ATOM 2248 N N . GLN A 1 282 ? -17.155 -6.767 16.656 1.00 93.38 282 GLN A N 1
ATOM 2249 C CA . GLN A 1 282 ? -17.867 -5.763 15.861 1.00 93.38 282 GLN A CA 1
ATOM 2250 C C . GLN A 1 282 ? -17.838 -4.392 16.550 1.00 93.38 282 GLN A C 1
ATOM 2252 O O . GLN A 1 282 ? -17.509 -3.398 15.907 1.00 93.38 282 GLN A O 1
ATOM 2257 N N . ASP A 1 283 ? -18.070 -4.341 17.864 1.00 92.56 283 ASP A N 1
ATOM 2258 C CA . ASP A 1 283 ? -18.007 -3.085 18.617 1.00 92.56 283 ASP A CA 1
ATOM 2259 C C . ASP A 1 283 ? -16.601 -2.460 18.563 1.00 92.56 283 ASP A C 1
ATOM 2261 O O . ASP A 1 283 ? -16.460 -1.284 18.239 1.00 92.56 283 ASP A O 1
ATOM 2265 N N . MET A 1 284 ? -15.544 -3.242 18.801 1.00 90.56 284 MET A N 1
ATOM 2266 C CA . MET A 1 284 ? -14.155 -2.764 18.743 1.00 90.56 284 MET A CA 1
ATOM 2267 C C . MET A 1 284 ? -13.722 -2.336 17.339 1.00 90.56 284 MET A C 1
ATOM 2269 O O . MET A 1 284 ? -12.839 -1.493 17.197 1.00 90.56 284 MET A O 1
ATOM 2273 N N . LYS A 1 285 ? -14.317 -2.917 16.297 1.00 92.38 285 LYS A N 1
ATOM 2274 C CA . LYS A 1 285 ? -13.991 -2.608 14.906 1.00 92.38 285 LYS A CA 1
ATOM 2275 C C . LYS A 1 285 ? -14.666 -1.320 14.437 1.00 92.38 285 LYS A C 1
ATOM 2277 O O . LYS A 1 285 ? -13.981 -0.451 13.891 1.00 92.38 285 LYS A O 1
ATOM 2282 N N . TRP A 1 286 ? -15.971 -1.189 14.679 1.00 91.75 286 TRP A N 1
ATOM 2283 C CA . TRP A 1 286 ? -16.810 -0.137 14.094 1.00 91.75 286 TRP A CA 1
ATOM 2284 C C . TRP A 1 286 ? -17.103 1.033 15.044 1.00 91.75 286 TRP A C 1
ATOM 2286 O O . TRP A 1 286 ? -17.224 2.165 14.585 1.00 91.75 286 TRP A O 1
ATOM 2296 N N . ASN A 1 287 ? -17.129 0.828 16.366 1.00 91.25 287 ASN A N 1
ATOM 2297 C CA . ASN A 1 287 ? -17.458 1.886 17.336 1.00 91.25 287 ASN A CA 1
ATOM 2298 C C . ASN A 1 287 ? -16.211 2.640 17.832 1.00 91.25 287 ASN A C 1
ATOM 2300 O O . ASN A 1 287 ? -16.050 2.880 19.028 1.00 91.25 287 ASN A O 1
ATOM 2304 N N . ARG A 1 288 ? -15.304 2.996 16.915 1.00 90.62 288 ARG A N 1
ATOM 2305 C CA . ARG A 1 288 ? -14.070 3.762 17.208 1.00 90.62 288 ARG A CA 1
ATOM 2306 C C . ARG A 1 288 ? -14.142 5.229 16.790 1.00 90.62 288 ARG A C 1
ATOM 2308 O O . ARG A 1 288 ? -13.214 5.999 17.039 1.00 90.62 288 ARG A O 1
ATOM 2315 N N . VAL A 1 289 ? -15.243 5.612 16.159 1.00 94.12 289 VAL A N 1
ATOM 2316 C CA . VAL A 1 289 ? -15.504 6.969 15.691 1.00 94.12 289 VAL A CA 1
ATOM 2317 C C . VAL A 1 289 ? -16.849 7.454 16.214 1.00 94.12 289 VAL A C 1
ATOM 2319 O O . VAL A 1 289 ? -17.716 6.656 16.573 1.00 94.12 289 VAL A O 1
ATOM 2322 N N . LEU A 1 290 ? -17.021 8.770 16.258 1.00 91.94 290 LEU A N 1
ATOM 2323 C CA . LEU A 1 290 ? -18.282 9.416 16.586 1.00 91.94 290 LEU A CA 1
ATOM 2324 C C . LEU A 1 290 ? -18.619 10.456 15.524 1.00 91.94 290 LEU A C 1
ATOM 2326 O O . LEU A 1 290 ? -17.776 11.270 15.154 1.00 91.94 290 LEU A O 1
ATOM 2330 N N . ASN A 1 291 ? -19.877 10.475 15.096 1.00 90.81 291 ASN A N 1
ATOM 2331 C CA . ASN A 1 291 ? -20.400 11.518 14.229 1.00 90.81 291 ASN A CA 1
ATOM 2332 C C . ASN A 1 291 ? -21.161 12.560 15.050 1.00 90.81 291 ASN A C 1
ATOM 2334 O O . ASN A 1 291 ? -22.286 12.314 15.484 1.00 90.81 291 ASN A O 1
ATOM 2338 N N . LEU A 1 292 ? -20.563 13.732 15.263 1.00 83.75 292 LEU A N 1
ATOM 2339 C CA . LEU A 1 292 ? -21.205 14.806 16.031 1.00 83.75 292 LEU A CA 1
ATOM 2340 C C . LEU A 1 292 ? -22.337 15.497 15.254 1.00 83.75 292 LEU A C 1
ATOM 2342 O O . LEU A 1 292 ? -23.227 16.090 15.858 1.00 83.75 292 LEU A O 1
ATOM 2346 N N . GLN A 1 293 ? -22.293 15.444 13.922 1.00 84.31 293 GLN A N 1
ATOM 2347 C CA . GLN A 1 293 ? -23.186 16.200 13.035 1.00 84.31 293 GLN A CA 1
ATOM 2348 C C . GLN A 1 293 ? -24.274 15.324 12.395 1.00 84.31 293 GLN A C 1
ATOM 2350 O O . GLN A 1 293 ? -25.253 15.845 11.866 1.00 84.31 293 GLN A O 1
ATOM 2355 N N . GLY A 1 294 ? -24.115 13.999 12.437 1.00 83.88 294 GLY A N 1
ATOM 2356 C CA . GLY A 1 294 ? -24.993 13.030 11.782 1.00 83.88 294 GLY A CA 1
ATOM 2357 C C . GLY A 1 294 ? -24.903 13.028 10.251 1.00 83.88 294 GLY A C 1
ATOM 2358 O O . GLY A 1 294 ? -25.787 12.478 9.598 1.00 83.88 294 GLY A O 1
ATOM 2359 N N . THR A 1 295 ? -23.879 13.653 9.662 1.00 86.56 295 THR A N 1
ATOM 2360 C CA . THR A 1 295 ? -23.705 13.772 8.204 1.00 86.56 295 THR A CA 1
ATOM 2361 C C . THR A 1 295 ? -22.679 12.777 7.671 1.00 86.56 295 THR A C 1
ATOM 2363 O O . THR A 1 295 ? -21.738 12.420 8.376 1.00 86.56 295 THR A O 1
ATOM 2366 N N . SER A 1 296 ? -22.810 12.364 6.406 1.00 87.00 296 SER A N 1
ATOM 2367 C CA . SER A 1 296 ? -21.776 11.563 5.722 1.00 87.00 296 SER A CA 1
ATOM 2368 C C . SER A 1 296 ? -20.404 12.239 5.820 1.00 87.00 296 SER A C 1
ATOM 2370 O O . SER A 1 296 ? -20.335 13.468 5.752 1.00 87.00 296 SER A O 1
ATOM 2372 N N . GLY A 1 297 ? -19.337 11.459 6.014 1.00 87.31 297 GLY A N 1
ATOM 2373 C CA . GLY A 1 297 ? -17.972 11.979 6.166 1.00 87.31 297 GLY A CA 1
ATOM 2374 C C . GLY A 1 297 ? -17.716 12.793 7.449 1.00 87.31 297 GLY A C 1
ATOM 2375 O O . GLY A 1 297 ? -16.653 13.391 7.598 1.00 87.31 297 GLY A O 1
ATOM 2376 N N . GLY A 1 298 ? -18.690 12.870 8.366 1.00 88.12 298 GLY A N 1
ATOM 2377 C CA . GLY A 1 298 ? -18.639 13.699 9.581 1.00 88.12 298 GLY A CA 1
ATOM 2378 C C . GLY A 1 298 ? -18.082 12.997 10.823 1.00 88.12 298 GLY A C 1
ATOM 2379 O O . GLY A 1 298 ? -18.197 13.522 11.931 1.00 88.12 298 GLY A O 1
ATOM 2380 N N . ASN A 1 299 ? -17.541 11.788 10.671 1.00 92.88 299 ASN A N 1
ATOM 2381 C CA . ASN A 1 299 ? -16.975 11.037 11.784 1.00 92.88 299 ASN A CA 1
ATOM 2382 C C . ASN A 1 299 ? -15.623 11.619 12.230 1.00 92.88 299 ASN A C 1
ATOM 2384 O O . ASN A 1 299 ? -14.782 11.997 11.413 1.00 92.88 299 ASN A O 1
ATOM 2388 N N . VAL A 1 300 ? -15.397 11.627 13.543 1.00 91.56 300 VAL A N 1
ATOM 2389 C CA . VAL A 1 300 ? -14.105 11.913 14.182 1.00 91.56 300 VAL A CA 1
ATOM 2390 C C . VAL A 1 300 ? -13.697 10.738 15.062 1.00 91.56 300 VAL A C 1
ATOM 2392 O O . VAL A 1 300 ? -14.558 10.027 15.584 1.00 91.56 300 VAL A O 1
ATOM 2395 N N . SER A 1 301 ? -12.396 10.513 15.249 1.00 91.00 301 SER A N 1
ATOM 2396 C CA . SER A 1 301 ? -11.942 9.444 16.143 1.00 91.00 301 SER A CA 1
ATOM 2397 C C . SER A 1 301 ? -12.342 9.735 17.591 1.00 91.00 301 SER A C 1
ATOM 2399 O O . SER A 1 301 ? -12.297 10.879 18.056 1.00 91.00 301 SER A O 1
ATOM 2401 N N . LEU A 1 302 ? -12.721 8.686 18.324 1.00 90.06 302 LEU A N 1
ATOM 2402 C CA . LEU A 1 302 ? -13.034 8.811 19.750 1.00 90.06 302 LEU A CA 1
ATOM 2403 C C . LEU A 1 302 ? -11.818 9.264 20.568 1.00 90.06 302 LEU A C 1
ATOM 2405 O O . LEU A 1 302 ? -11.990 9.979 21.553 1.00 90.06 302 LEU A O 1
ATOM 2409 N N . ASP A 1 303 ? -10.605 8.908 20.142 1.00 85.69 303 ASP A N 1
ATOM 2410 C CA . ASP A 1 303 ? -9.364 9.358 20.780 1.00 85.69 303 ASP A CA 1
ATOM 2411 C C . ASP A 1 303 ? -9.212 10.882 20.688 1.00 85.69 303 ASP A C 1
ATOM 2413 O O . ASP A 1 303 ? -8.972 11.540 21.701 1.00 85.69 303 ASP A O 1
ATOM 2417 N N . LEU A 1 304 ? -9.446 11.457 19.500 1.00 85.50 304 LEU A N 1
ATOM 2418 C CA . LEU A 1 304 ? -9.396 12.905 19.294 1.00 85.50 304 LEU A CA 1
ATOM 2419 C C . LEU A 1 304 ? -10.477 13.614 20.111 1.00 85.50 304 LEU A C 1
ATOM 2421 O O . LEU A 1 304 ? -10.205 14.621 20.757 1.00 85.50 304 LEU A O 1
ATOM 2425 N N . LEU A 1 305 ? -11.700 13.078 20.124 1.00 86.06 305 LEU A N 1
ATOM 2426 C CA . LEU A 1 305 ? -12.774 13.631 20.947 1.00 86.06 305 LEU A CA 1
ATOM 2427 C C . LEU A 1 305 ? -12.408 13.605 22.435 1.00 86.06 305 LEU A C 1
ATOM 2429 O O . LEU A 1 305 ? -12.645 14.578 23.146 1.00 86.06 305 LEU A O 1
ATOM 2433 N N . THR A 1 306 ? -11.823 12.504 22.902 1.00 85.31 306 THR A N 1
ATOM 2434 C CA . THR A 1 306 ? -11.396 12.354 24.295 1.00 85.31 306 THR A CA 1
ATOM 2435 C C . THR A 1 306 ? -10.324 13.381 24.644 1.00 85.31 306 THR A C 1
ATOM 2437 O O . THR A 1 306 ? -10.420 14.023 25.688 1.00 85.31 306 THR A O 1
ATOM 2440 N N . GLU A 1 307 ? -9.345 13.594 23.765 1.00 84.38 307 GLU A N 1
ATOM 2441 C CA . GLU A 1 307 ? -8.324 14.629 23.938 1.00 84.38 307 GLU A CA 1
ATOM 2442 C C . GLU A 1 307 ? -8.936 16.035 23.999 1.00 84.38 307 GLU A C 1
ATOM 2444 O O . GLU A 1 307 ? -8.619 16.806 24.910 1.00 84.38 307 GLU A O 1
ATOM 2449 N N . LEU A 1 308 ? -9.847 16.355 23.076 1.00 83.62 308 LEU A N 1
ATOM 2450 C CA . LEU A 1 308 ? -10.551 17.637 23.053 1.00 83.62 308 LEU A CA 1
ATOM 2451 C C . LEU A 1 308 ? -11.341 17.857 24.345 1.00 83.62 308 LEU A C 1
ATOM 2453 O O . LEU A 1 308 ? -11.182 18.898 24.977 1.00 83.62 308 LEU A O 1
ATOM 2457 N N . MET A 1 309 ? -12.108 16.862 24.799 1.00 83.38 309 MET A N 1
ATOM 2458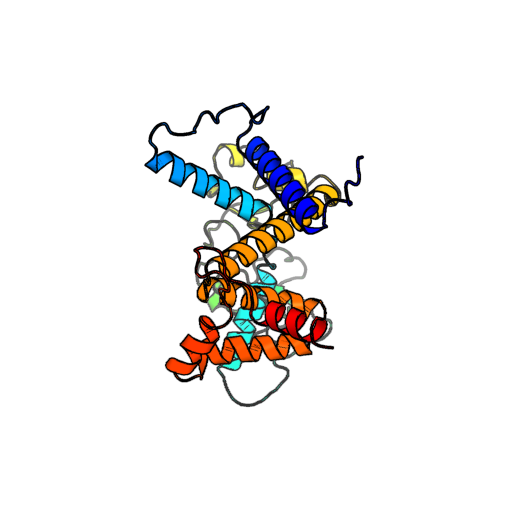 C CA . MET A 1 309 ? -12.853 16.965 26.057 1.00 83.38 309 MET A CA 1
ATOM 2459 C C . MET A 1 309 ? -11.923 17.126 27.264 1.00 83.38 309 MET A C 1
ATOM 2461 O O . MET A 1 309 ? -12.188 17.943 28.142 1.00 83.38 309 MET A O 1
ATOM 2465 N N . ILE A 1 310 ? -10.809 16.393 27.317 1.00 81.94 310 ILE A N 1
ATOM 2466 C CA . ILE A 1 310 ? -9.822 16.554 28.393 1.00 81.94 310 ILE A CA 1
ATOM 2467 C C . ILE A 1 310 ? -9.239 17.971 28.391 1.00 81.94 310 ILE A C 1
ATOM 2469 O O . ILE A 1 310 ? -8.958 18.508 29.458 1.00 81.94 310 ILE A O 1
ATOM 2473 N N . ASN A 1 311 ? -9.016 18.573 27.225 1.00 79.81 311 ASN A N 1
ATOM 2474 C CA . ASN A 1 311 ? -8.427 19.905 27.126 1.00 79.81 311 ASN A CA 1
ATOM 2475 C C . ASN A 1 311 ? -9.441 21.037 27.356 1.00 79.81 311 ASN A C 1
ATOM 2477 O O . ASN A 1 311 ? -9.047 22.070 27.888 1.00 79.81 311 ASN A O 1
ATOM 2481 N N . GLU A 1 312 ? -10.716 20.850 27.010 1.00 78.62 312 GLU A N 1
ATOM 2482 C CA . GLU A 1 312 ? -11.781 21.839 27.244 1.00 78.62 312 GLU A CA 1
ATOM 2483 C C . GLU A 1 312 ? -12.321 21.834 28.681 1.00 78.62 312 GLU A C 1
ATOM 2485 O O . GLU A 1 312 ? -12.738 22.879 29.175 1.00 78.62 312 GLU A O 1
ATOM 2490 N N . PHE A 1 313 ? -12.319 20.680 29.356 1.00 69.81 313 PHE A N 1
ATOM 2491 C CA . PHE A 1 313 ? -12.870 20.522 30.711 1.00 69.81 313 PHE A CA 1
ATOM 2492 C C . PHE A 1 313 ? -11.798 20.426 31.815 1.00 69.81 313 PHE A C 1
ATOM 2494 O O . PHE A 1 313 ? -12.091 19.959 32.920 1.00 69.81 313 PHE A O 1
ATOM 2501 N N . LYS A 1 314 ? -10.567 20.866 31.528 1.00 52.09 314 LYS A N 1
ATOM 2502 C CA . LYS A 1 314 ? -9.523 21.157 32.529 1.00 52.09 314 LYS A CA 1
ATOM 2503 C C . LYS A 1 314 ? -9.713 22.546 33.127 1.00 52.09 314 LYS A C 1
ATOM 2505 O O . LYS A 1 314 ? -9.493 22.666 34.352 1.00 52.09 314 LYS A O 1
#

Foldseek 3Di:
DDPPDDPPPLVVLLVLLVVLLLVVLCVVLVHPDSPDDRPPQDDDPVVNVVVVVVSVVVSCVLLDDDDAPVVVLQVVQVVVVVVDDDDPDCQPSQAPVSDDDPPFDWDAQFQPPDSRRIHGPVQQPDDDDDPPPPPDHGHSDPCSVPVQAGPAAPVRGPDDDDKAAALCQVPPSPGGIHHLVNDDPVQNPDDPPDHGHPDPVSVVVNPDDPPVVSNVSSNSNNVSVLVVQCLQCQLQLVLPSVLVNLVVCLVVCVVVVVVVSNVVSVCLNCCLVPDPDPVVNCCSRRVQWDQPPPDRSRTDGPVVVVVVCVVVVD

InterPro domains:
  IPR001965 Zinc finger, PHD-type [SM00249] (94-145)
  IPR001965 Zinc finger, PHD-type [SM00249] (152-203)
  IPR011011 Zinc finger, FYVE/PHD-type [SSF57903] (87-132)
  IPR011011 Zinc finger, FYVE/PHD-type [SSF57903] (142-199)
  IPR013083 Zinc finger, RING/FYVE/PHD-type [G3DSA:3.30.40.10] (66-147)
  IPR013083 Zinc finger, RING/FYVE/PHD-type [G3DSA:3.30.40.10] (148-204)

Solvent-accessible surface area (backbone atoms only — not comparable to full-atom values): 18440 Å² total; per-residue (Å²): 143,82,87,73,70,74,77,51,71,66,58,50,42,54,50,53,28,54,52,48,54,49,53,51,50,29,57,75,60,72,46,95,44,90,88,58,77,56,92,83,64,58,90,50,72,71,56,35,53,51,51,50,47,55,50,49,50,54,54,48,62,70,34,55,77,73,77,53,70,66,58,54,49,50,53,52,37,49,61,63,52,68,76,62,68,101,64,97,61,89,60,31,70,40,28,94,82,35,62,78,60,91,93,61,58,72,39,64,33,40,24,61,78,51,77,44,44,32,27,42,64,86,59,47,80,75,73,93,73,60,98,83,60,87,86,62,90,43,43,70,40,71,66,48,66,67,69,49,37,15,58,41,29,96,79,36,48,66,69,87,77,66,67,46,58,26,59,43,33,90,72,34,90,82,48,36,38,31,47,47,89,78,45,53,74,83,64,56,72,58,60,98,85,56,87,42,49,89,40,73,69,40,52,65,59,56,72,58,76,81,59,59,64,60,53,47,51,27,51,55,38,40,55,32,49,51,51,53,53,51,50,50,26,38,18,68,49,36,30,65,60,52,50,53,50,54,60,59,42,43,58,54,27,54,77,68,69,37,56,69,61,32,52,53,51,50,51,51,50,49,33,50,78,60,76,41,56,68,69,58,21,50,45,70,41,49,66,51,46,46,56,88,76,79,47,89,61,39,30,39,46,47,67,59,51,50,52,50,49,57,68,73,75,108

Organism: NCBI:txid8208

Secondary structure (DSSP, 8-state):
----PPPPHHHHHHHHHHHHHHHHHHHHTT-SSTTPPPTT--SSHHHHHHHHHHHHHHHHHHH--PPPHHHHHHHHHHHHHHTS-S------SSSTT----TTPPEEE-S-TT-SS-EEEGGG-------TT-TTS---SSHHHHHS-B-SSSTT-B---S-EEE-TTGGG-SS-SEEEGGGS-HHHHTS-TTS---SSHHHHHHTTSS--HHHHHHHHHHHHHHHHHHHHHHHHHT-HHHHHHHHHHHHHHHHHTT-HHHHHHHHHHHHIIIIIS-HHHHHHHHHTTEEESS-STT-EEEHHHHHHHHHHH--

Radius of gyration: 25.58 Å; Cα contacts (8 Å, |Δi|>4): 296; chains: 1; bounding box: 63×76×61 Å

Nearest PDB structures (foldseek):
  4zva-assembly1_B  TM=2.854E-01  e=6.783E+00  Escherichia coli K-12

pLDDT: mean 78.42, std 14.32, range [38.62, 95.19]

Mean predicted aligned error: 15.87 Å